Protein AF-A0A1F9R0I8-F1 (afdb_monomer)

Secondary structure (DSSP, 8-state):
-PPPSEEEEETT-SS---TTSHHHHSBTT--------------S---PPPBHHHHHHHHHHHHTTTTTHHHHHHHHHHHSS---GGGEEEEEEEE----SSEEEEEEEEEETTS-EEEEEEEEEEHHHHHHHHHHHHHHHHHHHHH-SS--S--EEEEEEEEETTEEEEEEEEE--TT-EEEEEEE-SSSEEEEEEPTTS-EEEEEGGGGHHHHHHHHHHHHHT--TTT--EE-S--GGGT-EEEEEETTEEEEEE---S-EE-SS---S-HHHHHHHHHHHHHHHHHHHHHHHTEEEGGGTSSEEE--HHHHHHHHHHHHHH-

pLDDT: mean 89.49, std 13.29, range [35.03, 98.62]

Nearest PDB structures (foldseek):
  7aaz-assembly1_A  TM=5.383E-01  e=1.568E-03  Homo sapiens
  5tf9-assembly2_B  TM=4.644E-01  e=1.847E-03  Homo sapiens
  3brb-assembly2_B  TM=4.916E-01  e=9.495E-03  Homo sapiens
  5o2c-assembly1_A  TM=4.322E-01  e=3.187E-03  Homo sapiens
  9d7q-assembly1_A  TM=4.703E-01  e=2.274E-02  Homo sapiens

Solvent-accessible surface area (backbone atoms only — not comparable to full-atom values): 18143 Å² total; per-residue (Å²): 130,86,76,77,49,69,45,38,32,47,61,82,52,93,58,72,58,46,91,86,36,76,70,20,69,34,40,61,83,72,54,75,82,78,88,77,74,97,68,92,72,86,92,66,84,75,74,49,74,54,20,39,40,57,51,52,54,47,49,51,57,60,53,54,38,81,82,26,43,50,54,36,52,41,48,23,66,73,69,73,43,92,60,60,73,86,41,57,58,35,38,38,40,26,45,64,52,88,51,99,43,34,40,39,22,47,33,40,38,35,34,74,83,78,48,73,48,63,29,29,38,41,30,16,59,57,67,76,16,49,73,38,50,65,58,34,54,50,48,43,54,48,49,60,70,76,38,94,73,75,50,58,49,56,73,51,45,69,53,75,43,84,51,103,55,47,60,41,27,40,34,38,28,54,44,69,81,80,46,26,44,50,29,44,33,91,42,96,94,47,62,22,32,35,36,47,45,86,82,73,49,67,50,76,41,56,46,78,80,46,33,67,52,47,12,47,50,30,19,54,53,40,58,58,41,36,79,88,73,50,25,27,70,39,74,80,48,49,38,75,49,34,46,31,41,28,78,54,97,93,41,75,46,70,35,38,75,69,48,80,31,73,44,48,94,66,93,72,73,91,48,72,76,54,44,66,71,37,41,64,60,51,50,50,53,52,50,50,53,50,49,56,49,74,30,40,38,16,36,72,35,72,50,62,79,45,75,58,62,72,65,50,46,56,26,25,50,51,15,37,62,77,41,110

Radius of gyration: 21.77 Å; Cα contacts (8 Å, |Δi|>4): 576; chains: 1; bounding box: 56×50×65 Å

Foldseek 3Di:
DDPPLEWEAAQLDPDTDDPPDPQLAAAPVNDDPPPDDPDDDDDDPPLPGQGNNNVSVVVCVVCPPPNSVLVQQVVCVVVVDGDDSQQFRHWYWYQYDDFPFWRKIWIWTQTPVRDIFIKIKTKGDDDPNVVQVVVFLVVLVVLPVVAPDAQEWHWSDKDWDDDPSGIMIITITHDPPQWFQWFWADDDVAIWIWTADSNRDTDIGGPVLCLLVLLQVLLVQLLQQDLQQLWTQDDDASLSSQKIWHADPSDIDIGGHTRSGTHQPDDDDPDPVRSVVCSVVSLVVVLVVSLQRSQWAAHVSPHDIGGHDPSSSVSSVNSNVVND

Sequence (324 aa):
MEKSRFHFYISGEEKEVLPGSPLWELPLSGKEPCRDHAVASGSARQDREITIGDYFSAVCRFLSRNEVSILISGLEAVFQNPVSYEHIHQISAFLEKHGAFYRPLKIRIDLTDTQTCFFVLNGAVGNPGLSLIEKEVSLLSKLNKSFPKQYLPLVFGWDILNTPKGRIGFFLGEWFQDYKEFHVTAGNHQWQIAIWESDGSCRYLPEKSFLPVYQEAAWILTHYYNIETFEQIYPWHHAAGDFIVRAADGQFQVRLITVRGYSPLTEFGADETEKKNQILPSLLVFFFNLSLRMRMDRLDGTGEAVMMGDEVITATVDGFLDAL

Structure (mmCIF, N/CA/C/O backbone):
data_AF-A0A1F9R0I8-F1
#
_entry.id   AF-A0A1F9R0I8-F1
#
loop_
_atom_site.group_PDB
_atom_site.id
_atom_site.type_symbol
_atom_site.label_atom_id
_atom_site.label_alt_id
_atom_site.label_comp_id
_atom_site.label_asym_id
_atom_site.label_entity_id
_atom_site.label_seq_id
_atom_site.pdbx_PDB_ins_code
_atom_site.Cartn_x
_atom_site.Cartn_y
_atom_site.Cartn_z
_atom_site.occupancy
_atom_site.B_iso_or_equiv
_atom_site.auth_seq_id
_atom_site.auth_comp_id
_atom_site.auth_asym_id
_atom_site.auth_atom_id
_atom_site.pdbx_PDB_model_num
ATOM 1 N N . MET A 1 1 ? 26.322 -9.413 -27.803 1.00 35.03 1 MET A N 1
ATOM 2 C CA . MET A 1 1 ? 25.245 -8.444 -27.522 1.00 35.03 1 MET A CA 1
ATOM 3 C C . MET A 1 1 ? 24.684 -8.826 -26.170 1.00 35.03 1 MET A C 1
ATOM 5 O O . MET A 1 1 ? 24.110 -9.903 -26.068 1.00 35.03 1 MET A O 1
ATOM 9 N N . GLU A 1 2 ? 24.965 -8.047 -25.130 1.00 44.12 2 GLU A N 1
ATOM 10 C CA . GLU A 1 2 ? 24.362 -8.272 -23.812 1.00 44.12 2 GLU A CA 1
ATOM 11 C C . GLU A 1 2 ? 22.842 -8.145 -23.970 1.00 44.12 2 GLU A C 1
ATOM 13 O O . GLU A 1 2 ? 22.361 -7.155 -24.527 1.00 44.12 2 GLU A O 1
ATOM 18 N N . LYS A 1 3 ? 22.083 -9.177 -23.588 1.00 59.66 3 LYS A N 1
ATOM 19 C CA . LYS A 1 3 ? 20.624 -9.054 -23.536 1.00 59.66 3 LYS A CA 1
ATOM 20 C C . LYS A 1 3 ? 20.285 -8.000 -22.480 1.00 59.66 3 LYS A C 1
ATOM 22 O O . LYS A 1 3 ? 20.903 -7.985 -21.417 1.00 59.66 3 LYS A O 1
ATOM 27 N N . SER A 1 4 ? 19.315 -7.134 -22.777 1.00 78.38 4 SER A N 1
ATOM 28 C CA . SER A 1 4 ? 18.728 -6.250 -21.763 1.00 78.38 4 SER A CA 1
ATOM 29 C C . SER A 1 4 ? 18.288 -7.100 -20.571 1.00 78.38 4 SER A C 1
ATOM 31 O O . SER A 1 4 ? 17.581 -8.082 -20.773 1.00 78.38 4 SER A O 1
ATOM 33 N N . ARG A 1 5 ? 18.707 -6.741 -19.350 1.00 89.50 5 ARG A N 1
ATOM 34 C CA . ARG A 1 5 ? 18.237 -7.400 -18.116 1.00 89.50 5 ARG A CA 1
ATOM 35 C C . ARG A 1 5 ? 16.825 -6.954 -17.717 1.00 89.50 5 ARG A C 1
ATOM 37 O O . ARG A 1 5 ? 16.239 -7.558 -16.826 1.00 89.50 5 ARG A O 1
ATOM 44 N N . PHE A 1 6 ? 16.302 -5.896 -18.343 1.00 94.94 6 PHE A N 1
ATOM 45 C CA . PHE A 1 6 ? 14.981 -5.334 -18.070 1.00 94.94 6 PHE A CA 1
ATOM 46 C C . PHE A 1 6 ? 13.939 -5.856 -19.052 1.00 94.94 6 PHE A C 1
ATOM 48 O O . PHE A 1 6 ? 14.144 -5.749 -20.263 1.00 94.94 6 PHE A O 1
ATOM 55 N N . HIS A 1 7 ? 12.822 -6.325 -18.497 1.00 96.69 7 HIS A N 1
ATOM 56 C CA . HIS A 1 7 ? 11.642 -6.795 -19.216 1.00 96.69 7 HIS A CA 1
ATOM 57 C C . HIS A 1 7 ? 10.383 -6.124 -18.666 1.00 96.69 7 HIS A C 1
ATOM 59 O O . HIS A 1 7 ? 10.263 -5.922 -17.453 1.00 96.69 7 HIS A O 1
ATOM 65 N N . PHE A 1 8 ? 9.436 -5.793 -19.541 1.00 97.25 8 PHE A N 1
ATOM 66 C CA . PHE A 1 8 ? 8.258 -5.003 -19.179 1.00 97.25 8 PHE A CA 1
ATOM 67 C C . PHE A 1 8 ? 6.960 -5.704 -19.547 1.00 97.25 8 PHE A C 1
ATOM 69 O O . PHE A 1 8 ? 6.825 -6.241 -20.641 1.00 97.25 8 PHE A O 1
ATOM 76 N N . TYR A 1 9 ? 5.987 -5.648 -18.648 1.00 95.50 9 TYR A N 1
ATOM 77 C CA . TYR A 1 9 ? 4.707 -6.327 -18.792 1.00 95.50 9 TYR A CA 1
ATOM 78 C C . TYR A 1 9 ? 3.580 -5.434 -18.274 1.00 95.50 9 TYR A C 1
ATOM 80 O O . TYR A 1 9 ? 3.789 -4.578 -17.409 1.00 95.50 9 TYR A O 1
ATOM 88 N N . ILE A 1 10 ? 2.373 -5.661 -18.774 1.00 91.62 10 ILE A N 1
ATOM 89 C CA . ILE A 1 10 ? 1.137 -5.201 -18.135 1.00 91.62 10 ILE A CA 1
ATOM 90 C C . ILE A 1 10 ? 0.574 -6.406 -17.380 1.00 91.62 10 ILE A C 1
ATOM 92 O O . ILE A 1 10 ? 0.619 -7.522 -17.893 1.00 91.62 10 ILE A O 1
ATOM 96 N N . SER A 1 11 ? 0.112 -6.211 -16.147 1.00 85.81 11 SER A N 1
ATOM 97 C CA . SER A 1 11 ? -0.433 -7.311 -15.347 1.00 85.81 11 SER A CA 1
ATOM 98 C C . SER A 1 11 ? -1.636 -7.943 -16.059 1.00 85.81 11 SER A C 1
ATOM 100 O O . SER A 1 11 ? -2.483 -7.234 -16.600 1.00 85.81 11 SER A O 1
ATOM 102 N N . GLY A 1 12 ? -1.667 -9.276 -16.124 1.00 80.75 12 GLY A N 1
ATOM 103 C CA . GLY A 1 12 ? -2.644 -10.046 -16.904 1.00 80.75 12 GLY A CA 1
ATOM 104 C C . GLY A 1 12 ? -2.282 -10.281 -18.379 1.00 80.75 12 GLY A C 1
ATOM 105 O O . GLY A 1 12 ? -2.864 -11.167 -19.000 1.00 80.75 12 GLY A O 1
ATOM 106 N N . GLU A 1 13 ? -1.299 -9.570 -18.941 1.00 84.31 13 GLU A N 1
ATOM 107 C CA . GLU A 1 13 ? -0.818 -9.815 -20.306 1.00 84.31 13 GLU A CA 1
ATOM 108 C C . GLU A 1 13 ? 0.310 -10.857 -20.320 1.00 84.31 13 GLU A C 1
ATOM 110 O O . GLU A 1 13 ? 1.299 -10.748 -19.594 1.00 84.31 13 GLU A O 1
ATOM 115 N N . GLU A 1 14 ? 0.210 -11.856 -21.202 1.00 82.62 14 GLU A N 1
ATOM 116 C CA . GLU A 1 14 ? 1.242 -12.900 -21.335 1.00 82.62 14 GLU A CA 1
ATOM 117 C C . GLU A 1 14 ? 2.508 -12.405 -22.052 1.00 82.62 14 GLU A C 1
ATOM 119 O O . GLU A 1 14 ? 3.582 -12.998 -21.927 1.00 82.62 14 GLU A O 1
ATOM 124 N N . LYS A 1 15 ? 2.386 -11.344 -22.859 1.00 91.62 15 LYS A N 1
ATOM 125 C CA . LYS A 1 15 ? 3.449 -10.882 -23.757 1.00 91.62 15 LYS A CA 1
ATOM 126 C C . LYS A 1 15 ? 4.193 -9.686 -23.185 1.00 91.62 15 LYS A C 1
ATOM 128 O O . LYS A 1 15 ? 3.599 -8.744 -22.671 1.00 91.62 15 LYS A O 1
ATOM 133 N N . GLU A 1 16 ? 5.509 -9.704 -23.373 1.00 94.94 16 GLU A N 1
ATOM 134 C CA . GLU A 1 16 ? 6.370 -8.568 -23.062 1.00 94.94 16 GLU A CA 1
ATOM 135 C C . GLU A 1 16 ? 6.002 -7.344 -23.921 1.00 94.94 16 GLU A C 1
ATOM 137 O O . GLU A 1 16 ? 5.791 -7.441 -25.135 1.00 94.94 16 GLU A O 1
ATOM 142 N N . VAL A 1 17 ? 5.961 -6.173 -23.288 1.00 95.25 17 VAL A N 1
ATOM 143 C CA . VAL A 1 17 ? 5.746 -4.881 -23.938 1.00 95.25 17 VAL A CA 1
ATOM 144 C C . VAL A 1 17 ? 7.084 -4.352 -24.445 1.00 95.25 17 VAL A C 1
ATOM 146 O O . VAL A 1 17 ? 7.898 -3.817 -23.694 1.00 95.25 17 VAL A O 1
ATOM 149 N N . LEU A 1 18 ? 7.304 -4.488 -25.751 1.00 94.69 18 LEU A N 1
ATOM 150 C CA . LEU A 1 18 ? 8.551 -4.084 -26.402 1.00 94.69 18 LEU A CA 1
ATOM 151 C C . LEU A 1 18 ? 8.495 -2.635 -26.919 1.00 94.69 18 LEU A C 1
ATOM 153 O O . LEU A 1 18 ? 7.419 -2.184 -27.336 1.00 94.69 18 LEU A O 1
ATOM 157 N N . PRO A 1 19 ? 9.639 -1.924 -26.982 1.00 93.25 19 PRO A N 1
ATOM 158 C CA . PRO A 1 19 ? 9.737 -0.627 -27.647 1.00 93.25 19 PRO A CA 1
ATOM 159 C C . PRO A 1 19 ? 9.161 -0.644 -29.067 1.00 93.25 19 PRO A C 1
ATOM 161 O O . PRO A 1 19 ? 9.515 -1.498 -29.879 1.00 93.25 19 PRO A O 1
ATOM 164 N N . GLY A 1 20 ? 8.268 0.305 -29.360 1.00 89.50 20 GLY A N 1
ATOM 165 C CA . GLY A 1 20 ? 7.587 0.430 -30.654 1.00 89.50 20 GLY A CA 1
ATOM 166 C C . GLY A 1 20 ? 6.379 -0.496 -30.854 1.00 89.50 20 GLY A C 1
ATOM 167 O O . GLY A 1 20 ? 5.760 -0.461 -31.917 1.00 89.50 20 GLY A O 1
ATOM 168 N N . SER A 1 21 ? 6.017 -1.318 -29.863 1.00 93.06 21 SER A N 1
ATOM 169 C CA . SER A 1 21 ? 4.748 -2.058 -29.886 1.00 93.06 21 SER A CA 1
ATOM 170 C C . SER A 1 21 ? 3.54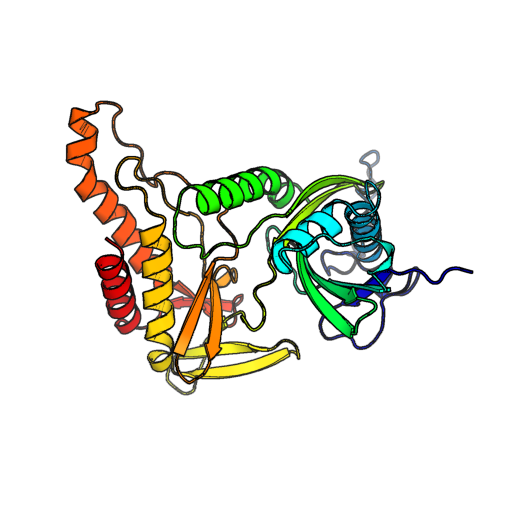3 -1.117 -29.706 1.00 93.06 21 SER A C 1
ATOM 172 O O . SER A 1 21 ? 3.695 -0.036 -29.137 1.00 93.06 21 SER A O 1
ATOM 174 N N . PRO A 1 22 ? 2.322 -1.511 -30.122 1.00 91.56 22 PRO A N 1
ATOM 175 C CA . PRO A 1 22 ? 1.131 -0.689 -29.902 1.00 91.56 22 PRO A CA 1
ATOM 176 C C . PRO A 1 22 ? 0.927 -0.304 -28.432 1.00 91.56 22 PRO A C 1
ATOM 178 O O . PRO A 1 22 ? 0.674 0.859 -28.145 1.00 91.56 22 PRO A O 1
ATOM 181 N N . LEU A 1 23 ? 1.119 -1.254 -27.505 1.00 91.56 23 LEU A N 1
ATOM 182 C CA . LEU A 1 23 ? 1.010 -1.017 -26.061 1.00 91.56 23 LEU A CA 1
ATOM 183 C C . LEU A 1 23 ? 2.051 -0.014 -25.550 1.00 91.56 23 LEU A C 1
ATOM 185 O O . LEU A 1 23 ? 1.750 0.774 -24.662 1.00 91.56 23 LEU A O 1
ATOM 189 N N . TRP A 1 24 ? 3.257 -0.002 -26.120 1.00 94.31 24 TRP A N 1
ATOM 190 C CA . TRP A 1 24 ? 4.312 0.940 -25.739 1.00 94.31 24 TRP A CA 1
ATOM 191 C C . TRP A 1 24 ? 3.922 2.397 -26.016 1.00 94.31 24 TRP A C 1
ATOM 193 O O . TRP A 1 24 ? 4.230 3.281 -25.220 1.00 94.31 24 TRP A O 1
ATOM 203 N N . GLU A 1 25 ? 3.212 2.644 -27.116 1.00 92.50 25 GLU A N 1
ATOM 204 C CA . GLU A 1 25 ? 2.796 3.986 -27.541 1.00 92.50 25 GLU A CA 1
ATOM 205 C C . GLU A 1 25 ? 1.475 4.448 -26.905 1.00 92.50 25 GLU A C 1
ATOM 207 O O . GLU A 1 25 ? 1.086 5.609 -27.064 1.00 92.50 25 GLU A O 1
ATOM 212 N N . LEU A 1 26 ? 0.772 3.570 -26.179 1.00 91.56 26 LEU A N 1
ATOM 213 C CA . LEU A 1 26 ? -0.482 3.940 -25.529 1.00 91.56 26 LEU A CA 1
ATOM 214 C C . LEU A 1 26 ? -0.251 4.978 -24.424 1.00 91.56 26 LEU A C 1
ATOM 216 O O . LEU A 1 26 ? 0.711 4.868 -23.653 1.00 91.56 26 LEU A O 1
ATOM 220 N N . PRO A 1 27 ? -1.155 5.961 -24.284 1.00 91.94 27 PRO A N 1
ATOM 221 C CA . PRO A 1 27 ? -1.183 6.840 -23.127 1.00 91.94 27 PRO A CA 1
ATOM 222 C C . PRO A 1 27 ? -1.220 6.068 -21.807 1.00 91.94 27 PRO A C 1
ATOM 224 O O . PRO A 1 27 ? -2.055 5.187 -21.614 1.00 91.94 27 PRO A O 1
ATOM 227 N N . LEU A 1 28 ? -0.379 6.454 -20.843 1.00 90.81 28 LEU A N 1
ATOM 228 C CA . LEU A 1 28 ? -0.380 5.864 -19.496 1.00 90.81 28 LEU A CA 1
ATOM 229 C C . LEU A 1 28 ? -1.698 6.132 -18.745 1.00 90.81 28 LEU A C 1
ATOM 231 O O . LEU A 1 28 ? -2.003 5.492 -17.739 1.00 90.81 28 LEU A O 1
ATOM 235 N N . SER A 1 29 ? -2.481 7.114 -19.192 1.00 84.81 29 SER A N 1
ATOM 236 C CA . SER A 1 29 ? -3.820 7.372 -18.666 1.00 84.81 29 SER A CA 1
ATOM 237 C C . SER A 1 29 ? -4.840 6.302 -19.070 1.00 84.81 29 SER A C 1
ATOM 239 O O . SER A 1 29 ? -5.913 6.268 -18.472 1.00 84.81 29 SER A O 1
ATOM 241 N N . GLY A 1 30 ? -4.527 5.475 -20.076 1.00 77.19 30 GLY A N 1
ATOM 242 C CA . GLY A 1 30 ? -5.461 4.542 -20.705 1.00 77.19 30 GLY A CA 1
ATOM 243 C C . GLY A 1 30 ? -6.530 5.224 -21.563 1.00 77.19 30 GLY A C 1
ATOM 244 O O . GLY A 1 30 ? -7.399 4.547 -22.104 1.00 77.19 30 GLY A O 1
ATOM 245 N N . LYS A 1 31 ? -6.500 6.557 -21.697 1.00 69.69 31 LYS A N 1
ATOM 246 C CA . LYS A 1 31 ? -7.431 7.282 -22.562 1.00 69.69 31 LYS A CA 1
ATOM 247 C C . LYS A 1 31 ? -6.961 7.152 -24.000 1.00 69.69 31 LYS A C 1
ATOM 249 O O . LYS A 1 31 ? -5.798 7.414 -24.296 1.00 69.69 31 LYS A O 1
ATOM 254 N N . GLU A 1 32 ? -7.868 6.798 -24.904 1.00 56.59 32 GLU A N 1
ATOM 255 C CA . GLU A 1 32 ? -7.591 6.994 -26.321 1.00 56.59 32 GLU A CA 1
ATOM 256 C C . GLU A 1 32 ? -7.347 8.490 -26.566 1.00 56.59 32 GLU A C 1
ATOM 258 O O . GLU A 1 32 ? -8.052 9.326 -25.984 1.00 56.59 32 GLU A O 1
ATOM 263 N N . PRO A 1 33 ? -6.355 8.864 -27.392 1.00 51.59 33 PRO A N 1
ATOM 264 C CA . PRO A 1 33 ? -6.159 10.257 -27.749 1.00 51.59 33 PRO A CA 1
ATOM 265 C C . PRO A 1 33 ? -7.442 10.753 -28.414 1.00 51.59 33 PRO A C 1
ATOM 267 O O . PRO A 1 33 ? -7.777 10.340 -29.525 1.00 51.59 33 PRO A O 1
ATOM 270 N N . CYS A 1 34 ? -8.174 11.611 -27.702 1.00 40.72 34 CYS A N 1
ATOM 271 C CA . CYS A 1 34 ? -9.424 12.184 -28.175 1.00 40.72 34 CYS A CA 1
ATOM 272 C C . CYS A 1 34 ? -9.151 12.846 -29.533 1.00 40.72 34 CYS A C 1
ATOM 274 O O . CYS A 1 34 ? -8.389 13.809 -29.617 1.00 40.72 34 CYS A O 1
ATOM 276 N N . ARG A 1 35 ? -9.724 12.301 -30.611 1.00 41.41 35 ARG A N 1
ATOM 277 C CA . ARG A 1 35 ? -9.562 12.824 -31.977 1.00 41.41 35 ARG A CA 1
ATOM 278 C C . ARG A 1 35 ? -10.462 14.026 -32.272 1.00 41.41 35 ARG A C 1
ATOM 280 O O . ARG A 1 35 ? -10.583 14.406 -33.433 1.00 41.41 35 ARG A O 1
ATOM 287 N N . ASP A 1 36 ? -11.038 14.655 -31.251 1.00 38.59 36 ASP A N 1
ATOM 288 C CA . ASP A 1 36 ? -11.978 15.752 -31.437 1.00 38.59 36 ASP A CA 1
ATOM 289 C C . ASP A 1 36 ? -11.381 17.121 -31.085 1.00 38.59 36 ASP A C 1
ATOM 291 O O . ASP A 1 36 ? -10.882 17.370 -29.989 1.00 38.59 36 ASP A O 1
ATOM 295 N N . HIS A 1 37 ? -11.511 18.011 -32.075 1.00 36.69 37 HIS A N 1
ATOM 296 C CA . HIS A 1 37 ? -11.185 19.439 -32.123 1.00 36.69 37 HIS A CA 1
ATOM 297 C C . HIS A 1 37 ? -9.725 19.825 -32.385 1.00 36.69 37 HIS A C 1
ATOM 299 O O . HIS A 1 37 ? -9.060 20.511 -31.610 1.00 36.69 37 HIS A O 1
ATOM 305 N N . ALA A 1 38 ? -9.304 19.559 -33.624 1.00 39.34 38 ALA A N 1
ATOM 306 C CA . ALA A 1 38 ? -8.465 20.498 -34.361 1.00 39.34 38 ALA A CA 1
ATOM 307 C C . ALA A 1 38 ? -9.205 21.845 -34.527 1.00 39.34 38 ALA A C 1
ATOM 309 O O . ALA A 1 38 ? -9.815 22.117 -35.558 1.00 39.34 38 ALA A O 1
ATOM 310 N N . VAL A 1 39 ? -9.157 22.699 -33.506 1.00 37.19 39 VAL A N 1
ATOM 311 C CA . VAL A 1 39 ? -9.303 24.145 -33.689 1.00 37.19 39 VAL A CA 1
ATOM 312 C C . VAL A 1 39 ? -8.010 24.773 -33.206 1.00 37.19 39 VAL A C 1
ATOM 314 O O . VAL A 1 39 ? -7.657 24.730 -32.031 1.00 37.19 39 VAL A O 1
ATOM 317 N N . ALA A 1 40 ? -7.264 25.285 -34.176 1.00 46.50 40 ALA A N 1
ATOM 318 C CA . ALA A 1 40 ? -5.997 25.946 -33.975 1.00 46.50 40 ALA A CA 1
ATOM 319 C C . ALA A 1 40 ? -6.153 27.177 -33.071 1.00 46.50 40 ALA A C 1
ATOM 321 O O . ALA A 1 40 ? -6.862 28.122 -33.407 1.00 46.50 40 ALA A O 1
ATOM 322 N N . SER A 1 41 ? -5.388 27.208 -31.984 1.00 36.78 41 SER A N 1
ATOM 323 C CA . SER A 1 41 ? -4.905 28.449 -31.383 1.00 36.78 41 SER A CA 1
ATOM 324 C C . SER A 1 41 ? -3.498 28.207 -30.847 1.00 36.78 41 SER A C 1
ATOM 326 O O . SER A 1 41 ? -3.257 27.248 -30.115 1.00 36.78 41 S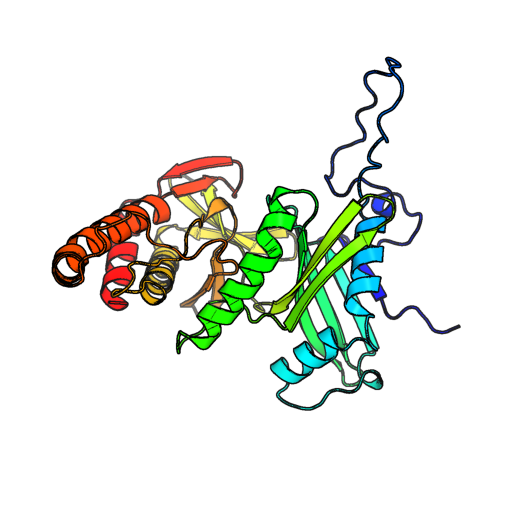ER A O 1
ATOM 328 N N . GLY A 1 42 ? -2.558 29.031 -31.303 1.00 38.44 42 GLY A N 1
ATOM 329 C CA . GLY A 1 42 ? -1.127 28.856 -31.098 1.00 38.44 42 GLY A CA 1
ATOM 330 C C . GLY A 1 42 ? -0.645 28.992 -29.649 1.00 38.44 42 GLY A C 1
ATOM 331 O O . GLY A 1 42 ? -1.301 29.569 -28.790 1.00 38.44 42 GLY A O 1
ATOM 332 N N . SER A 1 43 ? 0.567 28.466 -29.453 1.00 42.03 43 SER A N 1
ATOM 333 C CA . SER A 1 43 ? 1.490 28.673 -28.327 1.00 42.03 43 SER A CA 1
ATOM 334 C C . SER A 1 43 ? 1.073 28.219 -26.922 1.00 42.03 43 SER A C 1
ATOM 336 O O . SER A 1 43 ? 1.262 28.948 -25.951 1.00 42.03 43 SER A O 1
ATOM 338 N N . ALA A 1 44 ? 0.689 26.955 -26.775 1.00 37.44 44 ALA A N 1
ATOM 339 C CA . ALA A 1 44 ? 1.026 26.198 -25.571 1.00 37.44 44 ALA A CA 1
ATOM 340 C C . ALA A 1 44 ? 1.766 24.936 -26.020 1.00 37.44 44 ALA A C 1
ATOM 342 O O . ALA A 1 44 ? 1.360 24.309 -26.999 1.00 37.44 44 ALA A O 1
ATOM 343 N N . ARG A 1 45 ? 2.881 24.583 -25.364 1.00 40.50 45 ARG A N 1
ATOM 344 C CA . ARG A 1 45 ? 3.484 23.253 -25.522 1.00 40.50 45 ARG A CA 1
ATOM 345 C C . ARG A 1 45 ? 2.339 22.253 -25.362 1.00 40.50 45 ARG A C 1
ATOM 347 O O . ARG A 1 45 ? 1.737 22.213 -24.298 1.00 40.50 45 ARG A O 1
ATOM 354 N N . GLN A 1 46 ? 1.998 21.510 -26.415 1.00 42.56 46 GLN A N 1
ATOM 355 C CA . GLN A 1 46 ? 1.236 20.281 -26.235 1.00 42.56 46 GLN A CA 1
ATOM 356 C C . GLN A 1 46 ? 2.088 19.447 -25.286 1.00 42.56 46 GLN A C 1
ATOM 358 O O . GLN A 1 46 ? 3.133 18.940 -25.701 1.00 42.56 46 GLN A O 1
ATOM 363 N N . ASP A 1 47 ? 1.711 19.405 -24.010 1.00 54.41 47 ASP A N 1
ATOM 364 C CA . ASP A 1 47 ? 2.266 18.463 -23.053 1.00 54.41 47 ASP A CA 1
ATOM 365 C C . ASP A 1 47 ? 1.991 17.091 -23.653 1.00 54.41 47 ASP A C 1
ATOM 367 O O . ASP A 1 47 ? 0.864 16.596 -23.640 1.00 54.41 47 ASP A O 1
ATOM 371 N N . ARG A 1 48 ? 3.001 16.537 -24.332 1.00 72.69 48 ARG A N 1
ATOM 372 C CA . ARG A 1 48 ? 2.895 15.217 -24.937 1.00 72.69 48 ARG A CA 1
ATOM 373 C C . ARG A 1 48 ? 2.605 14.278 -23.784 1.00 72.69 48 ARG A C 1
ATOM 375 O O . ARG A 1 48 ? 3.419 14.166 -22.874 1.00 72.69 48 ARG A O 1
ATOM 382 N N . GLU A 1 49 ? 1.441 13.651 -23.820 1.00 88.00 49 GLU A N 1
ATOM 383 C CA . GLU A 1 49 ? 1.013 12.729 -22.784 1.00 88.00 49 GLU A CA 1
ATOM 384 C C . GLU A 1 49 ? 2.072 11.635 -22.578 1.00 88.00 49 GLU A C 1
ATOM 386 O O . GLU A 1 49 ? 2.668 11.126 -23.539 1.00 88.00 49 GLU A O 1
ATOM 391 N N . ILE A 1 50 ? 2.353 11.323 -21.311 1.00 92.62 50 ILE A N 1
ATOM 392 C CA . ILE A 1 50 ? 3.277 10.251 -20.936 1.00 92.62 50 ILE A CA 1
ATOM 393 C C . ILE A 1 50 ? 2.661 8.929 -21.396 1.00 92.62 50 ILE A C 1
ATOM 395 O O . ILE A 1 50 ? 1.536 8.603 -21.017 1.00 92.62 50 ILE A O 1
ATOM 399 N N . THR A 1 51 ? 3.398 8.174 -22.204 1.00 94.25 51 THR A N 1
ATOM 400 C CA . THR A 1 51 ? 2.997 6.835 -22.660 1.00 94.25 51 THR A CA 1
ATOM 401 C C . THR A 1 51 ? 3.466 5.756 -21.688 1.00 94.25 51 THR A C 1
ATOM 403 O O . THR A 1 51 ? 4.308 6.005 -20.818 1.00 94.25 51 THR A O 1
ATOM 406 N N . ILE A 1 52 ? 2.959 4.536 -21.858 1.00 94.94 52 ILE A N 1
ATOM 407 C CA . ILE A 1 52 ? 3.462 3.347 -21.158 1.00 94.94 52 ILE A CA 1
ATOM 408 C C . ILE A 1 52 ? 4.968 3.171 -21.411 1.00 94.94 52 ILE A C 1
ATOM 410 O O . ILE A 1 52 ? 5.731 2.926 -20.477 1.00 94.94 52 ILE A O 1
ATOM 414 N N . GLY A 1 53 ? 5.423 3.387 -22.644 1.00 95.44 53 GLY A N 1
ATOM 415 C CA . GLY A 1 53 ? 6.830 3.302 -23.017 1.00 95.44 53 GLY A CA 1
ATOM 416 C C . GLY A 1 53 ? 7.719 4.359 -22.365 1.00 95.44 53 GLY A C 1
ATOM 417 O O . GLY A 1 53 ? 8.816 4.047 -21.891 1.00 95.44 53 GLY A O 1
ATOM 418 N N . ASP A 1 54 ? 7.248 5.607 -22.276 1.00 95.50 54 ASP A N 1
ATOM 419 C CA . ASP A 1 54 ? 7.956 6.666 -21.540 1.00 95.50 54 ASP A CA 1
ATOM 420 C C . ASP A 1 54 ? 8.094 6.302 -20.057 1.00 95.50 54 ASP A C 1
ATOM 422 O O . ASP A 1 54 ? 9.142 6.523 -19.444 1.00 95.50 54 ASP A O 1
ATOM 426 N N . TYR A 1 55 ? 7.037 5.721 -19.490 1.00 96.69 55 TYR A N 1
ATOM 427 C CA . TYR A 1 55 ? 6.987 5.300 -18.101 1.00 96.69 55 TYR A CA 1
ATOM 428 C C . TYR A 1 55 ? 7.945 4.132 -17.822 1.00 96.69 55 TYR A C 1
ATOM 430 O O . TYR A 1 55 ? 8.777 4.242 -16.923 1.00 96.69 55 TYR A O 1
ATOM 438 N N . PHE A 1 56 ? 7.938 3.071 -18.636 1.00 97.00 56 PHE A N 1
ATOM 439 C CA . PHE A 1 56 ? 8.895 1.961 -18.527 1.00 97.00 56 PHE A CA 1
ATOM 440 C C . PHE A 1 56 ? 10.344 2.389 -18.773 1.00 97.00 56 PHE A C 1
ATOM 442 O O . PHE A 1 56 ? 11.253 1.971 -18.051 1.00 97.00 56 PHE A O 1
ATOM 449 N N . SER A 1 57 ? 10.573 3.301 -19.717 1.00 96.12 57 SER A N 1
ATOM 450 C CA . SER A 1 57 ? 11.895 3.903 -19.919 1.00 96.12 57 SER A CA 1
ATOM 451 C C . SER A 1 57 ? 12.364 4.656 -18.670 1.00 96.12 57 SER A C 1
ATOM 453 O O . SER A 1 57 ? 13.537 4.589 -18.296 1.00 96.12 57 SER A O 1
ATOM 455 N N . ALA A 1 58 ? 11.455 5.362 -17.992 1.00 96.88 58 ALA A N 1
ATOM 456 C CA . ALA A 1 58 ? 11.750 6.041 -16.738 1.00 96.88 58 ALA A CA 1
ATOM 457 C C . ALA A 1 58 ? 11.993 5.051 -15.583 1.00 96.88 58 ALA A C 1
ATOM 459 O O . ALA A 1 58 ? 12.925 5.272 -14.814 1.00 96.88 58 ALA A O 1
ATOM 460 N N . VAL A 1 59 ? 11.251 3.940 -15.512 1.00 97.25 59 VAL A N 1
ATOM 461 C CA . VAL A 1 59 ? 11.494 2.836 -14.563 1.00 97.25 59 VAL A CA 1
ATOM 462 C C . VAL A 1 59 ? 12.901 2.267 -14.736 1.00 97.25 59 VAL A C 1
ATOM 464 O O . VAL A 1 59 ? 13.645 2.192 -13.760 1.00 97.25 59 VAL A O 1
ATOM 467 N N . CYS A 1 60 ? 13.311 1.944 -15.968 1.00 96.06 60 CYS A N 1
ATOM 468 C CA . CYS A 1 60 ? 14.672 1.477 -16.245 1.00 96.06 60 CYS A CA 1
ATOM 469 C C . CYS A 1 60 ? 15.711 2.494 -15.763 1.00 96.06 60 CYS A C 1
ATOM 471 O O . CYS A 1 60 ? 16.628 2.154 -15.023 1.00 96.06 60 CYS A O 1
ATOM 473 N N . ARG A 1 61 ? 15.542 3.773 -16.126 1.00 95.81 61 ARG A N 1
ATOM 474 C CA . ARG A 1 61 ? 16.467 4.838 -15.713 1.00 95.81 61 ARG A CA 1
ATOM 475 C C . ARG A 1 61 ? 16.516 5.020 -14.201 1.00 95.81 61 ARG A C 1
ATOM 477 O O . ARG A 1 61 ? 17.573 5.373 -13.697 1.00 95.81 61 ARG A O 1
ATOM 484 N N . PHE A 1 62 ? 15.400 4.850 -13.498 1.00 96.94 62 PHE A N 1
ATOM 485 C CA . PHE A 1 62 ? 15.339 4.953 -12.044 1.00 96.94 62 PHE A CA 1
ATOM 486 C C . PHE A 1 62 ? 16.087 3.791 -11.385 1.00 96.94 62 PHE A C 1
ATOM 488 O O . PHE A 1 62 ? 16.988 4.021 -10.584 1.00 96.94 62 PHE A O 1
ATOM 495 N N . LEU A 1 63 ? 15.765 2.556 -11.777 1.00 96.56 63 LEU A N 1
ATOM 496 C CA . LEU A 1 63 ? 16.321 1.347 -11.172 1.00 96.56 63 LEU A CA 1
ATOM 497 C C . LEU A 1 63 ? 17.793 1.109 -11.536 1.00 96.56 63 LEU A C 1
ATOM 499 O O . LEU A 1 63 ? 18.508 0.514 -10.741 1.00 96.56 63 LEU A O 1
ATOM 503 N N . SER A 1 64 ? 18.265 1.581 -12.695 1.00 94.44 64 SER A N 1
ATOM 504 C CA . SER A 1 64 ? 19.667 1.444 -13.133 1.00 94.44 64 SER A CA 1
ATOM 505 C C . SER A 1 64 ? 20.617 2.531 -12.618 1.00 94.44 64 SER A C 1
ATOM 507 O O . SER A 1 64 ? 21.810 2.482 -12.918 1.00 94.44 64 SER A O 1
ATOM 509 N N . ARG A 1 65 ? 20.131 3.538 -11.880 1.00 90.19 65 ARG A N 1
ATOM 510 C CA . ARG A 1 65 ? 20.985 4.616 -11.346 1.00 90.19 65 ARG A CA 1
ATOM 511 C C . ARG A 1 65 ? 22.029 4.079 -10.374 1.00 90.19 65 ARG A C 1
ATOM 513 O O . ARG A 1 65 ? 21.742 3.160 -9.618 1.00 90.19 65 ARG A O 1
ATOM 520 N N . ASN A 1 66 ? 23.205 4.715 -10.382 1.00 87.75 66 ASN A N 1
ATOM 521 C CA . ASN A 1 66 ? 24.307 4.444 -9.454 1.00 87.75 66 ASN A CA 1
ATOM 522 C C . ASN A 1 66 ? 24.583 2.941 -9.295 1.00 87.75 66 ASN A C 1
ATOM 524 O O . ASN A 1 66 ? 24.581 2.435 -8.180 1.00 87.75 66 ASN A O 1
ATOM 528 N N . GLU A 1 67 ? 24.740 2.234 -10.419 1.00 84.88 67 GLU A N 1
ATOM 529 C CA . GLU A 1 67 ? 24.991 0.783 -10.433 1.00 84.88 67 GLU A CA 1
ATOM 530 C C . GLU A 1 67 ? 23.907 -0.013 -9.687 1.00 84.88 67 GLU A C 1
ATOM 532 O O . GLU A 1 67 ? 24.203 -0.876 -8.871 1.00 84.88 67 GLU A O 1
ATOM 537 N N . VAL A 1 68 ? 22.635 0.309 -9.959 1.00 89.81 68 VAL A N 1
ATOM 538 C CA . VAL A 1 68 ? 21.435 -0.294 -9.346 1.00 89.81 68 VAL A CA 1
ATOM 539 C C . VAL A 1 68 ? 21.393 -0.235 -7.812 1.00 89.81 68 VAL A C 1
ATOM 541 O O . VAL A 1 68 ? 20.754 -1.076 -7.174 1.00 89.81 68 VAL A O 1
ATOM 544 N N . SER A 1 69 ? 22.021 0.773 -7.200 1.00 92.81 69 SER A N 1
ATOM 545 C CA . SER A 1 69 ? 22.177 0.847 -5.740 1.00 92.81 69 SER A CA 1
ATOM 546 C C . SER A 1 69 ? 20.863 0.721 -4.964 1.00 92.81 69 SER A C 1
ATOM 548 O O . SER A 1 69 ? 20.832 0.061 -3.933 1.00 92.81 69 SER A O 1
ATOM 550 N N . ILE A 1 70 ? 19.761 1.289 -5.469 1.00 94.88 70 ILE A N 1
ATOM 551 C CA . ILE A 1 70 ? 18.449 1.203 -4.809 1.00 94.88 70 ILE A CA 1
ATOM 552 C C . ILE A 1 70 ? 17.908 -0.233 -4.753 1.00 94.88 70 ILE A C 1
ATOM 554 O O . ILE A 1 70 ? 17.311 -0.628 -3.753 1.00 94.88 70 ILE A O 1
ATOM 558 N N . LEU A 1 71 ? 18.136 -1.022 -5.809 1.00 94.94 71 LEU A N 1
ATOM 559 C CA . LEU A 1 71 ? 17.761 -2.434 -5.835 1.00 94.94 71 LEU A CA 1
ATOM 560 C C . LEU A 1 71 ? 18.662 -3.233 -4.901 1.00 94.94 71 LEU A C 1
ATOM 562 O O . LEU A 1 71 ? 18.151 -4.054 -4.151 1.00 94.94 71 LEU A O 1
ATOM 566 N N . ILE A 1 72 ? 19.972 -2.963 -4.906 1.00 94.56 72 ILE A N 1
ATOM 567 C CA . ILE A 1 72 ? 20.918 -3.612 -3.989 1.00 94.56 72 ILE A CA 1
ATOM 568 C C . ILE A 1 72 ? 20.506 -3.350 -2.540 1.00 94.56 72 ILE A C 1
ATOM 570 O O . ILE A 1 72 ? 20.309 -4.304 -1.800 1.00 94.56 72 ILE A O 1
ATOM 574 N N . SER A 1 73 ? 20.252 -2.097 -2.152 1.00 93.12 73 SER A N 1
ATOM 575 C CA . SER A 1 73 ? 19.804 -1.768 -0.792 1.00 93.12 73 SER A CA 1
ATOM 576 C C . SER A 1 73 ? 18.501 -2.476 -0.405 1.00 93.12 73 SER A C 1
ATOM 578 O O . SER A 1 73 ? 18.367 -2.930 0.730 1.00 93.12 73 SER A O 1
ATOM 580 N N . GLY A 1 74 ? 17.547 -2.604 -1.334 1.00 94.88 74 GLY A N 1
ATOM 581 C CA . GLY A 1 74 ? 16.322 -3.373 -1.103 1.00 94.88 74 GLY A CA 1
ATOM 582 C C . GLY A 1 74 ? 16.586 -4.870 -0.922 1.00 94.88 74 GLY A C 1
ATOM 583 O O . GLY A 1 74 ? 16.065 -5.480 0.008 1.00 94.88 74 GLY A O 1
ATOM 584 N N . LEU A 1 75 ? 17.421 -5.464 -1.778 1.00 95.19 75 LEU A N 1
ATOM 585 C CA . LEU A 1 75 ? 17.782 -6.882 -1.709 1.00 95.19 75 LEU A CA 1
ATOM 586 C C . LEU A 1 75 ? 18.539 -7.194 -0.413 1.00 95.19 75 LEU A C 1
ATOM 588 O O . LEU A 1 75 ? 18.213 -8.163 0.263 1.00 95.19 75 LEU A O 1
ATOM 592 N N . GLU A 1 76 ? 19.493 -6.351 -0.024 1.00 94.44 76 GLU A N 1
ATOM 593 C CA . GLU A 1 76 ? 20.247 -6.502 1.223 1.00 94.44 76 GLU A CA 1
ATOM 594 C C . GLU A 1 76 ? 19.347 -6.398 2.456 1.00 94.44 76 GLU A C 1
ATOM 596 O O . GLU A 1 76 ? 19.526 -7.153 3.412 1.00 94.44 76 GLU A O 1
ATOM 601 N N . ALA A 1 77 ? 18.341 -5.517 2.426 1.00 92.38 77 ALA A N 1
ATOM 602 C CA . ALA A 1 77 ? 17.353 -5.416 3.494 1.00 92.38 77 ALA A CA 1
ATOM 603 C C . ALA A 1 77 ? 16.480 -6.680 3.605 1.00 92.38 77 ALA A C 1
ATOM 605 O O . ALA A 1 77 ? 16.203 -7.132 4.715 1.00 92.38 77 ALA A O 1
ATOM 606 N N . VAL A 1 78 ? 16.077 -7.270 2.474 1.00 91.50 78 VAL A N 1
ATOM 607 C CA . VAL A 1 78 ? 15.247 -8.488 2.443 1.00 91.50 78 VAL A CA 1
ATOM 608 C C . VAL A 1 78 ? 16.048 -9.728 2.846 1.00 91.50 78 VAL A C 1
ATOM 610 O O . VAL A 1 78 ? 15.598 -10.508 3.683 1.00 91.50 78 VAL A O 1
ATOM 613 N N . PHE A 1 79 ? 17.241 -9.913 2.279 1.00 90.62 79 PHE A N 1
ATOM 614 C CA . PHE A 1 79 ? 18.068 -11.098 2.518 1.00 90.62 79 PHE A CA 1
ATOM 615 C C . PHE A 1 79 ? 18.937 -11.004 3.771 1.00 90.62 79 PHE A C 1
ATOM 617 O O . PHE A 1 79 ? 19.539 -12.006 4.158 1.00 90.62 79 PHE A O 1
ATOM 624 N N . GLN A 1 80 ? 19.029 -9.821 4.386 1.00 90.75 80 GLN A N 1
ATOM 625 C CA . GLN A 1 80 ? 19.902 -9.532 5.529 1.00 90.75 80 GLN A CA 1
ATOM 626 C C . GLN A 1 80 ? 21.370 -9.905 5.263 1.00 90.75 80 GLN A C 1
ATOM 628 O O . GLN A 1 80 ? 22.104 -10.288 6.172 1.00 90.75 80 GLN A O 1
ATOM 633 N N . ASN A 1 81 ? 21.794 -9.819 4.001 1.00 88.75 81 ASN A N 1
ATOM 634 C CA . ASN A 1 81 ? 23.121 -10.191 3.525 1.00 88.75 81 ASN A CA 1
ATOM 635 C C . ASN A 1 81 ? 23.527 -9.291 2.348 1.00 88.75 81 ASN A C 1
ATOM 637 O O . ASN A 1 81 ? 22.642 -8.878 1.599 1.00 88.75 81 ASN A O 1
ATOM 641 N N . PRO A 1 82 ? 24.831 -9.025 2.140 1.00 90.75 82 PRO A N 1
ATOM 642 C CA . PRO A 1 82 ? 25.306 -8.253 0.993 1.00 90.75 82 PRO A CA 1
ATOM 643 C C . PRO A 1 82 ? 24.933 -8.895 -0.348 1.00 90.75 82 PRO A C 1
ATOM 645 O O . PRO A 1 82 ? 25.069 -10.110 -0.515 1.00 90.75 82 PRO A O 1
ATOM 648 N N . VAL A 1 83 ? 24.531 -8.081 -1.329 1.00 90.88 83 VAL A N 1
ATOM 649 C CA . VAL A 1 83 ? 24.159 -8.554 -2.673 1.00 90.88 83 VAL A CA 1
ATOM 650 C C . VAL A 1 83 ? 24.933 -7.789 -3.744 1.00 90.88 83 VAL A C 1
ATOM 652 O O . VAL A 1 83 ? 24.882 -6.568 -3.820 1.00 90.88 83 VAL A O 1
ATOM 655 N N . SER A 1 84 ? 25.638 -8.519 -4.611 1.00 89.94 84 SER A N 1
ATOM 656 C CA . SER A 1 84 ? 26.325 -7.946 -5.774 1.00 89.94 84 SER A CA 1
ATOM 657 C C . SER A 1 84 ? 25.386 -7.816 -6.975 1.00 89.94 84 SER A C 1
ATOM 659 O O . SER A 1 84 ? 24.530 -8.672 -7.202 1.00 89.94 84 SER A O 1
ATOM 661 N N . TYR A 1 85 ? 25.613 -6.799 -7.811 1.00 88.94 85 TYR A N 1
ATOM 662 C CA . TYR A 1 85 ? 24.938 -6.636 -9.104 1.00 88.94 85 TYR A CA 1
ATOM 663 C C . TYR A 1 85 ? 25.072 -7.867 -10.018 1.00 88.94 85 TYR A C 1
ATOM 665 O O . TYR A 1 85 ? 24.166 -8.184 -10.793 1.00 88.94 85 TYR A O 1
ATOM 673 N N . GLU A 1 86 ? 26.185 -8.596 -9.922 1.00 89.62 86 GLU A N 1
ATOM 674 C CA . GLU A 1 86 ? 26.421 -9.807 -10.715 1.00 89.62 86 GLU A CA 1
ATOM 675 C C . GLU A 1 86 ? 25.419 -10.928 -10.404 1.00 89.62 86 GLU A C 1
ATOM 677 O O . GLU A 1 86 ? 25.148 -11.758 -11.270 1.00 89.62 86 GLU A O 1
ATOM 682 N N . HIS A 1 87 ? 24.814 -10.920 -9.211 1.00 89.50 87 HIS A N 1
ATOM 683 C CA . HIS A 1 87 ? 23.787 -11.889 -8.828 1.00 89.50 87 HIS A CA 1
ATOM 684 C C . HIS A 1 87 ? 22.421 -11.601 -9.458 1.00 89.50 87 HIS A C 1
ATOM 686 O O . HIS A 1 87 ? 21.571 -12.486 -9.482 1.00 89.50 87 HIS A O 1
ATOM 692 N N . ILE A 1 88 ? 22.185 -10.393 -9.982 1.00 92.75 88 ILE A N 1
ATOM 693 C CA . ILE A 1 88 ? 20.899 -10.026 -10.584 1.00 92.75 88 ILE A CA 1
ATOM 694 C C . ILE A 1 88 ? 20.847 -10.548 -12.019 1.00 92.75 88 ILE A C 1
ATOM 696 O O . ILE A 1 88 ? 21.392 -9.932 -12.934 1.00 92.75 88 ILE A O 1
ATOM 700 N N . HIS A 1 89 ? 20.160 -11.665 -12.237 1.00 93.12 89 HIS A N 1
ATOM 701 C CA . HIS A 1 89 ? 20.007 -12.245 -13.567 1.00 93.12 89 HIS A CA 1
ATOM 702 C C . HIS A 1 89 ? 18.998 -11.454 -14.414 1.00 93.12 89 HIS A C 1
ATOM 704 O O . HIS A 1 89 ? 19.279 -11.127 -15.568 1.00 93.12 89 HIS A O 1
ATOM 710 N N . GLN A 1 90 ? 17.834 -11.121 -13.845 1.00 95.00 90 GLN A N 1
ATOM 711 C CA . GLN A 1 90 ? 16.740 -10.477 -14.576 1.00 95.00 90 GLN A CA 1
ATOM 712 C C . GLN A 1 90 ? 15.921 -9.539 -13.686 1.00 95.00 90 GLN A C 1
ATOM 714 O O . GLN A 1 90 ? 15.692 -9.816 -12.512 1.00 95.00 90 GLN A O 1
ATOM 719 N N . ILE A 1 91 ? 15.432 -8.451 -14.281 1.00 96.38 91 ILE A N 1
ATOM 720 C CA . ILE A 1 91 ? 14.520 -7.483 -13.674 1.00 96.38 91 ILE A CA 1
ATOM 721 C C . ILE A 1 91 ? 13.269 -7.415 -14.550 1.00 96.38 91 ILE A C 1
ATOM 723 O O . ILE A 1 91 ? 13.328 -6.989 -15.701 1.00 96.38 91 ILE A O 1
ATOM 727 N N . SER A 1 92 ? 12.125 -7.842 -14.022 1.00 96.75 92 SER A N 1
ATOM 728 C CA . SER A 1 92 ? 10.833 -7.753 -14.710 1.00 96.75 92 SER A CA 1
ATOM 729 C C . SER A 1 92 ? 9.926 -6.755 -13.997 1.00 96.75 92 SER A C 1
ATOM 731 O O . SER A 1 92 ? 9.718 -6.873 -12.792 1.00 96.75 92 SER A O 1
ATOM 733 N N . ALA A 1 93 ? 9.377 -5.788 -14.726 1.00 97.31 93 ALA A N 1
ATOM 734 C CA . ALA A 1 93 ? 8.450 -4.797 -14.190 1.00 97.31 93 ALA A CA 1
ATOM 735 C C . ALA A 1 93 ? 7.047 -5.012 -14.770 1.00 97.31 93 ALA A C 1
ATOM 737 O O . ALA A 1 93 ? 6.860 -4.955 -15.985 1.00 97.31 93 ALA A O 1
ATOM 738 N N . PHE A 1 94 ? 6.072 -5.240 -13.893 1.00 95.62 94 PHE A N 1
ATOM 739 C CA . PHE A 1 94 ? 4.674 -5.480 -14.239 1.00 95.62 94 PHE A CA 1
ATOM 740 C C . PHE A 1 94 ? 3.850 -4.268 -13.818 1.00 95.62 94 PHE A C 1
ATOM 742 O O . PHE A 1 94 ? 3.774 -3.962 -12.631 1.00 95.62 94 PHE A O 1
ATOM 749 N N . LEU A 1 95 ? 3.264 -3.547 -14.774 1.00 94.56 95 LEU A N 1
ATOM 750 C CA . LEU A 1 95 ? 2.341 -2.453 -14.480 1.00 94.56 95 LEU A CA 1
ATOM 751 C C . LEU A 1 95 ? 1.018 -3.043 -13.969 1.00 94.56 95 LEU A C 1
ATOM 753 O O . LEU A 1 95 ? 0.296 -3.663 -14.744 1.00 94.56 95 LEU A O 1
ATOM 757 N N . GLU A 1 96 ? 0.727 -2.871 -12.676 1.00 89.94 96 GLU A N 1
ATOM 758 C CA . GLU A 1 96 ? -0.396 -3.549 -12.006 1.00 89.94 96 GLU A CA 1
ATOM 759 C C . GLU A 1 96 ? -1.717 -2.796 -12.161 1.00 89.94 96 GLU A C 1
ATOM 761 O O . GLU A 1 96 ? -2.710 -3.353 -12.615 1.00 89.94 96 GLU A O 1
ATOM 766 N N . LYS A 1 97 ? -1.753 -1.518 -11.765 1.00 80.88 97 LYS A N 1
ATOM 767 C CA . LYS A 1 97 ? -3.005 -0.754 -11.727 1.00 80.88 97 LYS A CA 1
ATOM 768 C C . LYS A 1 97 ? -2.835 0.737 -11.963 1.00 80.88 97 LYS A C 1
ATOM 770 O O . LYS A 1 97 ? -1.746 1.312 -11.895 1.00 80.88 97 LYS A O 1
ATOM 775 N N . HIS A 1 98 ? -3.978 1.381 -12.168 1.00 80.06 98 HIS A N 1
ATOM 776 C CA . HIS A 1 98 ? -4.109 2.820 -12.307 1.00 80.06 98 HIS A CA 1
ATOM 777 C C . HIS A 1 98 ? -4.803 3.433 -11.081 1.00 80.06 98 HIS A C 1
ATOM 779 O O . HIS A 1 98 ? -6.020 3.561 -11.050 1.00 80.06 98 HIS A O 1
ATOM 785 N N . GLY A 1 99 ? -4.026 3.869 -10.081 1.00 82.50 99 GLY A N 1
ATOM 786 C CA . GLY A 1 99 ? -4.542 4.567 -8.893 1.00 82.50 99 GLY A CA 1
ATOM 787 C C . GLY A 1 99 ? -4.563 6.095 -9.036 1.00 82.50 99 GLY A C 1
ATOM 788 O O . GLY A 1 99 ? -3.860 6.656 -9.874 1.00 82.50 99 GLY A O 1
ATOM 789 N N . ALA A 1 100 ? -5.338 6.793 -8.201 1.00 82.88 100 ALA A N 1
ATOM 790 C CA . ALA A 1 100 ? -5.499 8.254 -8.281 1.00 82.88 100 ALA A CA 1
ATOM 791 C C . ALA A 1 100 ? -4.177 9.044 -8.161 1.00 82.88 100 ALA A C 1
ATOM 793 O O . ALA A 1 100 ? -4.019 10.081 -8.802 1.00 82.88 100 ALA A O 1
ATOM 794 N N . PHE A 1 101 ? -3.230 8.543 -7.361 1.00 88.56 101 PHE A N 1
ATOM 795 C CA . PHE A 1 101 ? -1.925 9.179 -7.131 1.00 88.56 101 PHE A CA 1
ATOM 796 C C . PHE A 1 101 ? -0.764 8.423 -7.776 1.00 88.56 101 PHE A C 1
ATOM 798 O O . PHE A 1 101 ? 0.178 9.045 -8.270 1.00 88.56 101 PHE A O 1
ATOM 805 N N . TYR A 1 102 ? -0.837 7.091 -7.772 1.00 93.19 102 TYR A N 1
ATOM 806 C CA . TYR A 1 102 ? 0.257 6.220 -8.181 1.00 93.19 102 TYR A CA 1
ATOM 807 C C . TYR A 1 102 ? -0.185 5.199 -9.222 1.00 93.19 102 TYR A C 1
ATOM 809 O O . TYR A 1 102 ? -1.328 4.739 -9.250 1.00 93.19 102 TYR A O 1
ATOM 817 N N . ARG A 1 103 ? 0.771 4.828 -10.066 1.00 94.00 103 ARG A N 1
ATOM 818 C CA . ARG A 1 103 ? 0.721 3.685 -10.970 1.00 94.00 103 ARG A CA 1
ATOM 819 C C . ARG A 1 103 ? 1.720 2.655 -10.424 1.00 94.00 103 ARG A C 1
ATOM 821 O O . ARG A 1 103 ? 2.904 2.790 -10.700 1.00 94.00 103 ARG A O 1
ATOM 828 N N . PRO A 1 104 ? 1.333 1.741 -9.525 1.00 94.38 104 PRO A N 1
ATOM 829 C CA . PRO A 1 104 ? 2.283 0.791 -8.957 1.00 94.38 104 PRO A CA 1
ATOM 830 C C . PRO A 1 104 ? 2.746 -0.217 -10.011 1.00 94.38 104 PRO A C 1
ATOM 832 O O . PRO A 1 104 ? 1.944 -0.706 -10.812 1.00 94.38 104 PRO A O 1
ATOM 835 N N . LEU A 1 105 ? 4.033 -0.556 -9.968 1.00 96.56 105 LEU A N 1
ATOM 836 C CA . LEU A 1 105 ? 4.565 -1.736 -10.629 1.00 96.56 105 LEU A CA 1
ATOM 837 C C . LEU A 1 105 ? 4.998 -2.770 -9.601 1.00 96.56 105 LEU A C 1
ATOM 839 O O . LEU A 1 105 ? 5.658 -2.430 -8.617 1.00 96.56 105 LEU A O 1
ATOM 843 N N . LYS A 1 106 ? 4.715 -4.038 -9.881 1.00 96.25 106 LYS A N 1
ATOM 844 C CA . LYS A 1 106 ? 5.408 -5.148 -9.239 1.00 96.25 106 LYS A CA 1
ATOM 845 C C . LYS A 1 106 ? 6.749 -5.339 -9.936 1.00 96.25 106 LYS A C 1
ATOM 847 O O . LYS A 1 106 ? 6.807 -5.529 -11.150 1.00 96.25 106 L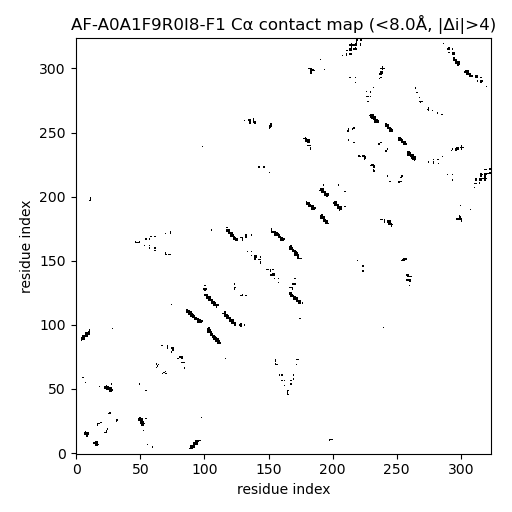YS A O 1
ATOM 852 N N . ILE A 1 107 ? 7.833 -5.280 -9.179 1.00 97.62 107 ILE A N 1
ATOM 853 C CA . ILE A 1 107 ? 9.184 -5.534 -9.674 1.00 97.62 107 ILE A CA 1
ATOM 854 C C . ILE A 1 107 ? 9.591 -6.925 -9.213 1.00 97.62 107 ILE A C 1
ATOM 856 O O . ILE A 1 107 ? 9.713 -7.162 -8.016 1.00 97.62 107 ILE A O 1
ATOM 860 N N . ARG A 1 108 ? 9.799 -7.840 -10.157 1.00 96.62 108 ARG A N 1
ATOM 861 C CA . ARG A 1 108 ? 10.378 -9.162 -9.910 1.00 96.62 108 ARG A CA 1
ATOM 862 C C . ARG A 1 108 ? 11.866 -9.124 -10.225 1.00 96.62 108 ARG A C 1
ATOM 864 O O . ARG A 1 108 ? 12.247 -8.762 -11.338 1.00 96.62 108 ARG A O 1
ATOM 871 N N . ILE A 1 109 ? 12.679 -9.533 -9.263 1.00 96.38 109 ILE A N 1
ATOM 872 C CA . ILE A 1 109 ? 14.119 -9.708 -9.416 1.00 96.38 109 ILE A CA 1
ATOM 873 C C . ILE A 1 109 ? 14.409 -11.201 -9.367 1.00 96.38 109 ILE A C 1
ATOM 875 O O . ILE A 1 109 ? 14.194 -11.829 -8.333 1.00 96.38 109 ILE A O 1
ATOM 879 N N . ASP A 1 110 ? 14.894 -11.752 -10.474 1.00 95.25 110 ASP A N 1
ATOM 880 C CA . ASP A 1 110 ? 15.360 -13.135 -10.532 1.00 95.25 110 ASP A CA 1
ATOM 881 C C . ASP A 1 110 ? 16.883 -13.134 -10.341 1.00 95.25 110 ASP A C 1
ATOM 883 O O . ASP A 1 110 ? 17.609 -12.438 -11.064 1.00 95.25 110 ASP A O 1
ATOM 887 N N . LEU A 1 111 ? 17.360 -13.879 -9.345 1.00 92.31 111 LEU A N 1
ATOM 888 C CA . LEU A 1 111 ? 18.774 -14.005 -8.999 1.00 92.31 111 LEU A CA 1
ATOM 889 C C . LEU A 1 111 ? 19.399 -15.254 -9.642 1.00 92.31 111 LEU A C 1
ATOM 891 O O . LEU A 1 111 ? 18.706 -16.183 -10.064 1.00 92.31 111 LEU A O 1
ATOM 895 N N . THR A 1 112 ? 20.729 -15.280 -9.744 1.00 86.06 112 THR A N 1
ATOM 896 C CA . THR A 1 112 ? 21.490 -16.375 -10.377 1.00 86.06 112 THR A CA 1
ATOM 897 C C . THR A 1 112 ? 21.343 -17.732 -9.681 1.00 86.06 112 THR A C 1
ATOM 899 O O . THR A 1 112 ? 21.600 -18.763 -10.298 1.00 86.06 112 THR A O 1
ATOM 902 N N . ASP A 1 113 ? 20.902 -17.757 -8.428 1.00 81.94 113 ASP A N 1
ATOM 903 C CA . ASP A 1 113 ? 20.732 -18.943 -7.587 1.00 81.94 113 ASP A CA 1
ATOM 904 C C . ASP A 1 113 ? 19.276 -19.434 -7.513 1.00 81.94 113 ASP A C 1
ATOM 906 O O . ASP A 1 113 ? 18.903 -20.143 -6.580 1.00 81.94 113 ASP A O 1
ATOM 910 N N . THR A 1 114 ? 18.448 -19.086 -8.505 1.00 77.56 114 THR A N 1
ATOM 911 C CA . THR A 1 114 ? 17.008 -19.4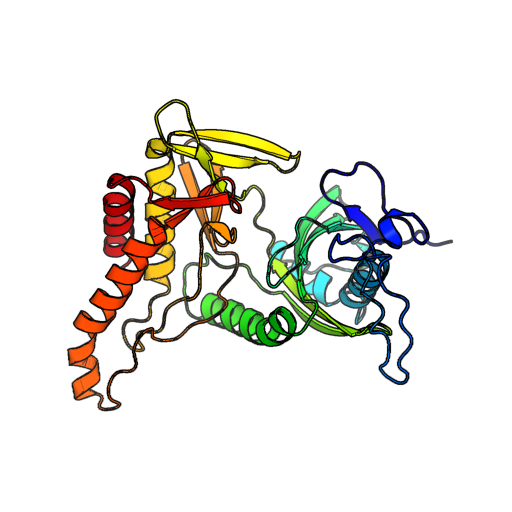13 -8.598 1.00 77.56 114 THR A CA 1
ATOM 912 C C . THR A 1 114 ? 16.121 -18.760 -7.536 1.00 77.56 114 THR A C 1
ATOM 914 O O . THR A 1 114 ? 14.921 -19.031 -7.500 1.00 77.56 114 THR A O 1
ATOM 917 N N . GLN A 1 115 ? 16.669 -17.867 -6.705 1.00 89.06 115 GLN A N 1
ATOM 918 C CA . GLN A 1 115 ? 15.860 -17.052 -5.808 1.00 89.06 115 GLN A CA 1
ATOM 919 C C . GLN A 1 115 ? 15.143 -15.943 -6.584 1.00 89.06 115 GLN A C 1
ATOM 921 O O . GLN A 1 115 ? 15.692 -15.338 -7.508 1.00 89.06 115 GLN A O 1
ATOM 926 N N . THR A 1 116 ? 13.917 -15.642 -6.162 1.00 93.62 116 THR A N 1
ATOM 927 C CA . THR A 1 116 ? 13.125 -14.535 -6.696 1.00 93.62 116 THR A CA 1
ATOM 928 C C . THR A 1 116 ? 12.723 -13.611 -5.557 1.00 93.62 116 THR A C 1
ATOM 930 O O . THR A 1 116 ? 12.205 -14.056 -4.534 1.00 93.62 116 THR A O 1
ATOM 933 N N . CYS A 1 117 ? 12.937 -12.313 -5.751 1.00 95.19 117 CYS A N 1
ATOM 934 C CA . CYS A 1 117 ? 12.530 -11.264 -4.825 1.00 95.19 117 CYS A CA 1
ATOM 935 C C . CYS A 1 117 ? 11.521 -10.327 -5.499 1.00 95.19 117 CYS A C 1
ATOM 937 O O . CYS A 1 117 ? 11.571 -10.121 -6.716 1.00 95.19 117 CYS A O 1
ATOM 939 N N . PHE A 1 118 ? 10.614 -9.749 -4.711 1.00 96.81 118 PHE A N 1
ATOM 940 C CA . PHE A 1 118 ? 9.601 -8.821 -5.197 1.00 96.81 118 PHE A CA 1
ATOM 941 C C . PHE A 1 118 ? 9.681 -7.478 -4.475 1.00 96.81 118 PHE A C 1
ATOM 943 O O . PHE A 1 118 ? 9.832 -7.421 -3.257 1.00 96.81 118 PHE A O 1
ATOM 950 N N . PHE A 1 119 ? 9.505 -6.402 -5.234 1.00 98.06 119 PHE A N 1
ATOM 951 C CA . PHE A 1 119 ? 9.360 -5.040 -4.725 1.00 98.06 119 PHE A CA 1
ATOM 952 C C . PHE A 1 119 ? 8.139 -4.372 -5.348 1.00 98.06 119 PHE A C 1
ATOM 954 O O . PHE A 1 119 ? 7.691 -4.758 -6.430 1.00 98.06 119 PHE A O 1
ATOM 961 N N . VAL A 1 120 ? 7.625 -3.336 -4.692 1.00 97.38 120 VAL A N 1
ATOM 962 C CA . VAL A 1 120 ? 6.716 -2.384 -5.333 1.00 97.38 120 VAL A CA 1
ATOM 963 C C . VAL A 1 120 ? 7.511 -1.170 -5.795 1.00 97.38 120 VAL A C 1
ATOM 965 O O . VAL A 1 120 ? 8.322 -0.620 -5.053 1.00 97.38 120 VAL A O 1
ATOM 968 N N . LEU A 1 121 ? 7.268 -0.727 -7.022 1.00 98.00 121 LEU A N 1
ATOM 969 C CA . LEU A 1 121 ? 7.725 0.563 -7.518 1.00 98.00 121 LEU A CA 1
ATOM 970 C C . LEU A 1 121 ? 6.505 1.453 -7.732 1.00 98.00 121 LEU A C 1
ATOM 972 O O . LEU A 1 121 ? 5.776 1.308 -8.710 1.00 98.00 121 LEU A O 1
ATOM 976 N N . ASN A 1 122 ? 6.264 2.376 -6.809 1.00 97.31 122 ASN A N 1
ATOM 977 C CA . ASN A 1 122 ? 5.156 3.317 -6.919 1.00 97.31 122 ASN A CA 1
ATOM 978 C C . ASN A 1 122 ? 5.594 4.517 -7.750 1.00 97.31 122 ASN A C 1
ATOM 980 O O . ASN A 1 122 ? 6.424 5.306 -7.296 1.00 97.31 122 ASN A O 1
ATOM 984 N N . GLY A 1 123 ? 5.042 4.670 -8.958 1.00 96.94 123 GLY A N 1
ATOM 985 C CA . GLY A 1 123 ? 5.318 5.850 -9.774 1.00 96.94 123 GLY A CA 1
ATOM 986 C C . GLY A 1 123 ? 4.188 6.870 -9.768 1.00 96.94 123 GLY A C 1
ATOM 987 O O . GLY A 1 123 ? 3.030 6.539 -10.019 1.00 96.94 123 GLY A O 1
ATOM 988 N N . ALA A 1 124 ? 4.542 8.126 -9.526 1.00 96.00 124 ALA A N 1
ATOM 989 C CA . ALA A 1 124 ? 3.664 9.280 -9.585 1.00 96.00 124 ALA A CA 1
ATOM 990 C C . ALA A 1 124 ? 3.834 10.029 -10.909 1.00 96.00 124 ALA A C 1
ATOM 992 O O . ALA A 1 124 ? 4.945 10.417 -11.285 1.00 96.00 124 ALA A O 1
ATOM 993 N N . VAL A 1 125 ? 2.709 10.300 -11.568 1.00 92.00 125 VAL A N 1
ATOM 994 C CA . VAL A 1 125 ? 2.625 11.181 -12.736 1.00 92.00 125 VAL A CA 1
ATOM 995 C C . VAL A 1 125 ? 1.633 12.308 -12.463 1.00 92.00 125 VAL A C 1
ATOM 997 O O . VAL A 1 125 ? 0.621 12.113 -11.793 1.00 92.00 125 VAL A O 1
ATOM 1000 N N . GLY A 1 126 ? 1.924 13.502 -12.980 1.00 86.44 126 GLY A N 1
ATOM 1001 C CA . GLY A 1 126 ? 1.100 14.691 -12.748 1.00 86.44 126 GLY A CA 1
ATOM 1002 C C . GLY A 1 126 ? 1.221 15.275 -11.334 1.00 86.44 126 GLY A C 1
ATOM 1003 O O . GLY A 1 126 ? 1.864 14.718 -10.446 1.00 86.44 126 GLY A O 1
ATOM 1004 N N . ASN A 1 127 ? 0.615 16.446 -11.127 1.00 87.81 127 ASN A N 1
ATOM 1005 C CA . ASN A 1 127 ? 0.813 17.230 -9.903 1.00 87.81 127 ASN A CA 1
ATOM 1006 C C . ASN A 1 127 ? 0.348 16.530 -8.612 1.00 87.81 127 ASN A C 1
ATOM 1008 O O . ASN A 1 127 ? 1.131 16.536 -7.665 1.00 87.81 127 ASN A O 1
ATOM 1012 N N . PRO A 1 128 ? -0.841 15.892 -8.534 1.00 88.12 128 PRO A N 1
ATOM 1013 C CA . PRO A 1 128 ? -1.321 15.329 -7.269 1.00 88.12 128 PRO A CA 1
ATOM 1014 C C . PRO A 1 128 ? -0.381 14.274 -6.673 1.00 88.12 128 PRO A C 1
ATOM 1016 O O . PRO A 1 128 ? -0.053 14.342 -5.493 1.00 88.12 128 PRO A O 1
ATOM 1019 N N . GLY A 1 129 ? 0.095 13.327 -7.489 1.00 91.81 129 GLY A N 1
ATOM 1020 C CA . GLY A 1 129 ? 1.032 12.296 -7.037 1.00 91.81 129 GLY A CA 1
ATOM 1021 C C . GLY A 1 129 ? 2.434 12.849 -6.767 1.00 91.81 129 GLY A C 1
ATOM 1022 O O . GLY A 1 129 ? 3.048 12.506 -5.759 1.00 91.81 129 GLY A O 1
ATOM 1023 N N . LEU A 1 130 ? 2.940 13.736 -7.636 1.00 94.81 130 LEU A N 1
ATOM 1024 C CA . LEU A 1 130 ? 4.278 14.324 -7.482 1.00 94.81 130 LEU A CA 1
ATOM 1025 C C . LEU A 1 130 ? 4.396 15.195 -6.229 1.00 94.81 130 LEU A C 1
ATOM 1027 O O . LEU A 1 130 ? 5.441 15.194 -5.590 1.00 94.81 130 LEU A O 1
ATOM 1031 N N . SER A 1 131 ? 3.337 15.918 -5.861 1.00 93.88 131 SER A N 1
ATOM 1032 C CA . SER A 1 131 ? 3.299 16.702 -4.624 1.00 93.88 131 SER A CA 1
ATOM 1033 C C . SER A 1 131 ? 3.205 15.834 -3.365 1.00 93.88 131 SER A C 1
ATOM 1035 O O . SER A 1 131 ? 3.514 16.319 -2.280 1.00 93.88 131 SER A O 1
ATOM 1037 N N . LEU A 1 132 ? 2.780 14.572 -3.493 1.00 95.38 132 LEU A N 1
ATOM 1038 C CA . LEU A 1 132 ? 2.610 13.655 -2.366 1.00 95.38 132 LEU A CA 1
ATOM 1039 C C . LEU A 1 132 ? 3.834 12.767 -2.122 1.00 95.38 132 LEU A C 1
ATOM 1041 O O . LEU A 1 132 ? 4.113 12.432 -0.977 1.00 95.38 132 LEU A O 1
ATOM 1045 N N . ILE A 1 133 ? 4.560 12.376 -3.173 1.00 96.75 133 ILE A N 1
ATOM 1046 C CA . ILE A 1 133 ? 5.538 11.279 -3.114 1.00 96.75 133 ILE A CA 1
ATOM 1047 C C . ILE A 1 133 ? 6.637 11.459 -2.057 1.00 96.75 133 ILE A C 1
ATOM 1049 O O . ILE A 1 133 ? 6.942 10.519 -1.331 1.00 96.75 133 ILE A O 1
ATOM 1053 N N . GLU A 1 134 ? 7.190 12.662 -1.915 1.00 96.25 134 GLU A N 1
ATOM 1054 C CA . GLU A 1 134 ? 8.221 12.944 -0.910 1.00 96.25 134 GLU A CA 1
ATOM 1055 C C . GLU A 1 134 ? 7.659 12.837 0.514 1.00 96.25 134 GLU A C 1
ATOM 1057 O O . GLU A 1 134 ? 8.262 12.211 1.390 1.00 96.25 134 GLU A O 1
ATOM 1062 N N . LYS A 1 135 ? 6.463 13.397 0.732 1.00 97.12 135 LYS A N 1
ATOM 1063 C CA . LYS A 1 135 ? 5.754 13.307 2.011 1.00 97.12 135 LYS A CA 1
ATOM 1064 C C . LYS A 1 135 ? 5.435 11.852 2.352 1.00 97.12 135 LYS A C 1
ATOM 1066 O O . LYS A 1 135 ? 5.650 11.448 3.488 1.00 97.12 135 LYS A O 1
ATOM 1071 N N . GLU A 1 136 ? 4.968 11.072 1.381 1.00 97.69 136 GLU A N 1
ATOM 1072 C CA . GLU A 1 136 ? 4.659 9.649 1.545 1.00 97.69 136 GLU A CA 1
ATOM 1073 C C . GLU A 1 136 ? 5.883 8.867 2.028 1.00 97.69 136 GLU A C 1
ATOM 1075 O O . GLU A 1 136 ? 5.831 8.196 3.056 1.00 97.69 136 GLU A O 1
ATOM 1080 N N . VAL A 1 137 ? 7.014 9.022 1.336 1.00 98.00 137 VAL A N 1
ATOM 1081 C CA . VAL A 1 137 ? 8.268 8.345 1.687 1.00 98.00 137 VAL A CA 1
ATOM 1082 C C . VAL A 1 137 ? 8.755 8.752 3.077 1.00 98.00 137 VAL A C 1
ATOM 1084 O O . VAL A 1 137 ? 9.171 7.898 3.867 1.00 98.00 137 VAL A O 1
ATOM 1087 N N . SER A 1 138 ? 8.682 10.047 3.393 1.00 98.00 138 SER A N 1
ATOM 1088 C CA . SER A 1 138 ? 9.049 10.571 4.709 1.00 98.00 138 SER A CA 1
ATOM 1089 C C . SER A 1 138 ? 8.180 9.973 5.818 1.00 98.00 138 SER A C 1
ATOM 1091 O O . SER A 1 138 ? 8.707 9.513 6.832 1.00 98.00 138 SER A O 1
ATOM 1093 N N . LEU A 1 139 ? 6.861 9.914 5.613 1.00 98.38 139 LEU A N 1
ATOM 1094 C CA . LEU A 1 139 ? 5.912 9.383 6.588 1.00 98.38 139 LEU A CA 1
ATOM 1095 C C . LEU A 1 139 ? 6.063 7.876 6.789 1.00 98.38 139 LEU A C 1
ATOM 1097 O O . LEU A 1 139 ? 6.155 7.443 7.935 1.00 98.38 139 LEU A O 1
ATOM 1101 N N . LEU A 1 140 ? 6.165 7.094 5.711 1.00 98.31 140 LEU A N 1
ATOM 1102 C CA . LEU A 1 140 ? 6.426 5.653 5.793 1.00 98.31 140 LEU A CA 1
ATOM 1103 C C . LEU A 1 140 ? 7.708 5.375 6.588 1.00 98.31 140 LEU A C 1
ATOM 1105 O O . LEU A 1 140 ? 7.714 4.576 7.523 1.00 98.31 140 LEU A O 1
ATOM 1109 N N . SER A 1 141 ? 8.782 6.107 6.279 1.00 96.88 141 SER A N 1
ATOM 1110 C CA . SER A 1 141 ? 10.068 5.968 6.970 1.00 96.88 141 SER A CA 1
ATOM 1111 C C . SER A 1 141 ? 10.002 6.397 8.438 1.00 96.88 141 SER A C 1
ATOM 1113 O O . SER A 1 141 ? 10.618 5.756 9.289 1.00 96.88 141 SER A O 1
ATOM 1115 N N . LYS A 1 142 ? 9.285 7.486 8.750 1.00 97.56 142 LYS A N 1
ATOM 1116 C CA . LYS A 1 142 ? 9.093 7.984 10.121 1.00 97.56 142 LYS A CA 1
ATOM 1117 C C . LYS A 1 142 ? 8.323 6.957 10.947 1.00 97.56 142 LYS A C 1
ATOM 1119 O O . LYS A 1 142 ? 8.806 6.541 11.993 1.00 97.56 142 LYS A O 1
ATOM 1124 N N . LEU A 1 143 ? 7.161 6.518 10.467 1.00 98.00 143 LEU A N 1
ATOM 1125 C CA . LEU A 1 143 ? 6.280 5.623 11.215 1.00 98.00 143 LEU A CA 1
ATOM 1126 C C . LEU A 1 143 ? 6.910 4.242 11.435 1.00 98.00 143 LEU A C 1
ATOM 1128 O O . LEU A 1 143 ? 6.859 3.740 12.553 1.00 98.00 143 LEU A O 1
ATOM 1132 N N . ASN A 1 144 ? 7.608 3.678 10.442 1.00 96.62 144 ASN A N 1
ATOM 1133 C CA . ASN A 1 144 ? 8.327 2.408 10.616 1.00 96.62 144 ASN A CA 1
ATOM 1134 C C . ASN A 1 144 ? 9.498 2.476 11.613 1.00 96.62 144 ASN A C 1
ATOM 1136 O O . ASN A 1 144 ? 9.924 1.438 12.118 1.00 96.62 144 ASN A O 1
ATOM 1140 N N . LYS A 1 145 ? 10.026 3.676 11.898 1.00 95.94 145 LYS A N 1
ATOM 1141 C CA . LYS A 1 145 ? 11.045 3.901 12.940 1.00 95.94 145 LYS A CA 1
ATOM 1142 C C . LYS A 1 145 ? 10.434 4.185 14.310 1.00 95.94 145 LYS A C 1
ATOM 1144 O O . LYS A 1 145 ? 11.034 3.838 15.320 1.00 95.94 145 LYS A O 1
ATOM 1149 N N . SER A 1 146 ? 9.293 4.870 14.344 1.00 95.75 146 SER A N 1
ATOM 1150 C CA . SER A 1 146 ? 8.647 5.307 15.585 1.00 95.75 146 SER A CA 1
ATOM 1151 C C . SER A 1 146 ? 7.817 4.216 16.255 1.00 95.75 146 SER A C 1
ATOM 1153 O O . SER A 1 146 ? 7.672 4.248 17.473 1.00 95.75 146 SER A O 1
ATOM 1155 N N . PHE A 1 147 ? 7.286 3.263 15.486 1.00 94.81 147 PHE A N 1
ATOM 1156 C CA . PHE A 1 147 ? 6.405 2.219 16.003 1.00 94.81 147 PHE A CA 1
ATOM 1157 C C . PHE A 1 147 ? 7.096 0.848 15.990 1.00 94.81 147 PHE A C 1
ATOM 1159 O O . PHE A 1 147 ? 7.723 0.486 14.993 1.00 94.81 147 PHE A O 1
ATOM 1166 N N . PRO A 1 148 ? 6.993 0.065 17.082 1.00 90.25 148 PRO A N 1
ATOM 1167 C CA . PRO A 1 148 ? 7.720 -1.196 17.223 1.00 90.25 148 PRO A CA 1
ATOM 1168 C C . PRO A 1 148 ? 7.165 -2.314 16.335 1.00 90.25 148 PRO A C 1
ATOM 1170 O O . PRO A 1 148 ? 7.913 -3.202 15.930 1.00 90.25 148 PRO A O 1
ATOM 1173 N N . LYS A 1 149 ? 5.857 -2.296 16.044 1.00 93.44 149 LYS A N 1
ATOM 1174 C CA . LYS A 1 149 ? 5.228 -3.233 15.112 1.00 93.44 149 LYS A CA 1
ATOM 1175 C C . LYS A 1 149 ? 5.043 -2.542 13.765 1.00 93.44 149 LYS A C 1
ATOM 1177 O O . LYS A 1 149 ? 4.508 -1.440 13.690 1.00 93.44 149 LYS A O 1
ATOM 1182 N N . GLN A 1 150 ? 5.476 -3.209 12.704 1.00 93.44 150 GLN A N 1
ATOM 1183 C CA . GLN A 1 150 ? 5.442 -2.669 11.349 1.00 93.44 150 GLN A CA 1
ATOM 1184 C C . GLN A 1 150 ? 4.268 -3.274 10.575 1.00 93.44 150 GLN A C 1
ATOM 1186 O O . GLN A 1 150 ? 4.203 -4.485 10.365 1.00 93.44 150 GLN A O 1
ATOM 1191 N N . TYR A 1 151 ? 3.341 -2.411 10.160 1.00 97.44 151 TYR A N 1
ATOM 1192 C CA . TYR A 1 151 ? 2.217 -2.751 9.277 1.00 97.44 151 TYR A CA 1
ATOM 1193 C C . TYR A 1 151 ? 2.250 -1.957 7.963 1.00 97.44 151 TYR A C 1
ATOM 1195 O O . TYR A 1 151 ? 1.346 -2.102 7.140 1.00 97.44 151 TYR A O 1
ATOM 1203 N N . LEU A 1 152 ? 3.283 -1.127 7.792 1.00 98.19 152 LEU A N 1
ATOM 1204 C CA . LEU A 1 152 ? 3.540 -0.265 6.643 1.00 98.19 152 LEU A CA 1
ATOM 1205 C C . LEU A 1 152 ? 4.730 -0.801 5.846 1.00 98.19 152 LEU A C 1
ATOM 1207 O O . LEU A 1 152 ? 5.659 -1.336 6.453 1.00 98.19 152 LEU A O 1
ATOM 1211 N N . PRO A 1 153 ? 4.762 -0.614 4.517 1.00 97.25 153 PRO A N 1
ATOM 1212 C CA . PRO A 1 153 ? 5.875 -1.079 3.705 1.00 97.25 153 PRO A CA 1
ATOM 1213 C C . PRO A 1 153 ? 7.155 -0.316 4.045 1.00 97.25 153 PRO A C 1
ATOM 1215 O O . PRO A 1 153 ? 7.142 0.903 4.260 1.00 97.25 153 PRO A O 1
ATOM 1218 N N . LEU A 1 154 ? 8.284 -1.021 4.037 1.00 96.69 154 LEU A N 1
ATOM 1219 C CA . LEU A 1 154 ? 9.591 -0.368 4.017 1.00 96.69 154 LEU A CA 1
ATOM 1220 C C . LEU A 1 154 ? 9.792 0.402 2.703 1.00 96.69 154 LEU A C 1
ATOM 1222 O O . LEU A 1 154 ? 9.274 0.015 1.654 1.00 96.69 154 LEU A O 1
ATOM 1226 N N . VAL A 1 155 ? 10.573 1.485 2.755 1.00 97.00 155 VAL A N 1
ATOM 1227 C CA . VAL A 1 155 ? 10.985 2.265 1.578 1.00 97.00 155 VAL A CA 1
ATOM 1228 C C . VAL A 1 155 ? 12.499 2.183 1.438 1.00 97.00 155 VAL A C 1
ATOM 1230 O O . VAL A 1 155 ? 13.230 2.485 2.379 1.00 97.00 155 VAL A O 1
ATOM 1233 N N . PHE A 1 156 ? 12.963 1.805 0.250 1.00 96.56 156 PHE A N 1
ATOM 1234 C CA . PHE A 1 156 ? 14.383 1.589 -0.045 1.00 96.56 156 PHE A CA 1
ATOM 1235 C C . PHE A 1 156 ? 15.026 2.767 -0.780 1.00 96.56 156 PHE A C 1
ATOM 1237 O O . PHE A 1 156 ? 16.242 2.928 -0.766 1.00 96.56 156 PHE A O 1
ATOM 1244 N N . GLY A 1 157 ? 14.216 3.630 -1.391 1.00 95.50 157 GLY A N 1
ATOM 1245 C CA . GLY A 1 157 ? 14.676 4.877 -1.989 1.00 95.50 157 GLY A CA 1
ATOM 1246 C C . GLY A 1 157 ? 13.610 5.520 -2.862 1.00 95.50 157 GLY A C 1
ATOM 1247 O O . GLY A 1 157 ? 12.591 4.905 -3.178 1.00 95.50 157 GLY A O 1
ATOM 1248 N N . TRP A 1 158 ? 13.844 6.769 -3.253 1.00 97.12 158 TRP A N 1
ATOM 1249 C CA . TRP A 1 158 ? 12.931 7.532 -4.095 1.00 97.12 158 TRP A CA 1
ATOM 1250 C C . TRP A 1 158 ? 13.669 8.609 -4.886 1.00 97.12 158 TRP A C 1
ATOM 1252 O O . TRP A 1 158 ? 14.770 9.008 -4.511 1.00 97.12 158 TRP A O 1
ATOM 1262 N N . ASP A 1 159 ? 13.072 9.061 -5.987 1.00 96.25 159 ASP A N 1
ATOM 1263 C CA . ASP A 1 159 ? 13.594 10.158 -6.804 1.00 96.25 159 ASP A CA 1
ATOM 1264 C C . ASP A 1 159 ? 12.516 10.701 -7.757 1.00 96.25 159 ASP A C 1
ATOM 1266 O O . ASP A 1 159 ? 11.515 10.036 -8.034 1.00 96.25 159 ASP A O 1
ATOM 1270 N N . ILE A 1 160 ? 12.735 11.895 -8.312 1.00 96.69 160 ILE A N 1
ATOM 1271 C CA . ILE A 1 160 ? 11.912 12.487 -9.368 1.00 96.69 160 ILE A CA 1
ATOM 1272 C C . ILE A 1 160 ? 12.749 12.681 -10.630 1.00 96.69 160 ILE A C 1
ATOM 1274 O O . ILE A 1 160 ? 13.695 13.466 -10.695 1.00 96.69 160 ILE A O 1
ATOM 1278 N N . LEU A 1 161 ? 12.346 11.989 -11.691 1.00 95.44 161 LEU A N 1
ATOM 1279 C CA . LEU A 1 161 ? 12.994 12.039 -12.988 1.00 95.44 161 LEU A CA 1
ATOM 1280 C C . LEU A 1 161 ? 12.388 13.126 -13.869 1.00 95.44 161 LEU A C 1
ATOM 1282 O O . LEU A 1 161 ? 11.172 13.205 -14.028 1.00 95.44 161 LEU A O 1
ATOM 1286 N N . ASN A 1 162 ? 13.248 13.893 -14.537 1.00 93.69 162 ASN A N 1
ATOM 1287 C CA . ASN A 1 162 ? 12.845 14.706 -15.679 1.00 93.69 162 ASN A CA 1
ATOM 1288 C C . ASN A 1 162 ? 12.885 13.853 -16.957 1.00 93.69 162 ASN A C 1
ATOM 1290 O O . ASN A 1 162 ? 13.900 13.224 -17.290 1.00 93.69 162 ASN A O 1
ATOM 1294 N N . THR A 1 163 ? 11.773 13.847 -17.684 1.00 89.81 163 THR A N 1
ATOM 1295 C CA . THR A 1 163 ? 11.633 13.249 -19.015 1.00 89.81 163 THR A CA 1
ATOM 1296 C C . THR A 1 163 ? 11.287 14.343 -20.030 1.00 89.81 163 THR A C 1
ATOM 1298 O O . THR A 1 163 ? 10.813 15.412 -19.636 1.00 89.81 163 THR A O 1
ATOM 1301 N N . PRO A 1 164 ? 11.457 14.097 -21.340 1.00 88.81 164 PRO A N 1
ATOM 1302 C CA . PRO A 1 164 ? 11.022 15.042 -22.369 1.00 88.81 164 PRO A CA 1
ATOM 1303 C C . PRO A 1 164 ? 9.525 15.393 -22.313 1.00 88.81 164 PRO A C 1
ATOM 1305 O O . PRO A 1 164 ? 9.130 16.431 -22.838 1.00 88.81 164 PRO A O 1
ATOM 1308 N N . LYS A 1 165 ? 8.704 14.537 -21.690 1.00 90.19 165 LYS A N 1
ATOM 1309 C CA . LYS A 1 165 ? 7.242 14.660 -21.596 1.00 90.19 165 LYS A CA 1
ATOM 1310 C C . LYS A 1 165 ? 6.736 15.054 -20.201 1.00 90.19 165 LYS A C 1
ATOM 1312 O O . LYS A 1 165 ? 5.537 15.052 -19.956 1.00 90.19 165 LYS A O 1
ATOM 1317 N N . GLY A 1 166 ? 7.636 15.388 -19.274 1.00 90.31 166 GLY A N 1
ATOM 1318 C CA . GLY A 1 166 ? 7.277 15.806 -17.917 1.00 90.31 166 GLY A CA 1
ATOM 1319 C C . GLY A 1 166 ? 8.063 15.085 -16.829 1.00 90.31 166 GLY A C 1
ATOM 1320 O O . GLY A 1 166 ? 9.062 14.411 -17.092 1.00 90.31 166 GLY A O 1
ATOM 1321 N N . ARG A 1 167 ? 7.623 15.254 -15.583 1.00 94.69 167 ARG A N 1
ATOM 1322 C CA . ARG A 1 167 ? 8.256 14.642 -14.410 1.00 94.69 167 ARG A CA 1
ATOM 1323 C C . ARG A 1 167 ? 7.569 13.339 -14.033 1.00 94.69 167 ARG A C 1
ATOM 1325 O O . ARG A 1 167 ? 6.343 13.265 -14.072 1.00 94.69 167 ARG A O 1
ATOM 1332 N N . ILE A 1 168 ? 8.362 12.358 -13.620 1.00 97.12 168 ILE A N 1
ATOM 1333 C CA . ILE A 1 168 ? 7.874 11.088 -13.081 1.00 97.12 168 ILE A CA 1
ATOM 1334 C C . ILE A 1 168 ? 8.616 10.824 -11.777 1.00 97.12 168 ILE A C 1
ATOM 1336 O O . ILE A 1 168 ? 9.842 10.741 -11.771 1.00 97.12 168 ILE A O 1
ATOM 1340 N N . GLY A 1 169 ? 7.875 10.754 -10.676 1.00 97.56 169 GLY A N 1
ATOM 1341 C CA . GLY A 1 169 ? 8.413 10.412 -9.363 1.00 97.56 169 GLY A CA 1
ATOM 1342 C C . GLY A 1 169 ? 8.309 8.919 -9.128 1.00 97.56 169 GLY A C 1
ATOM 1343 O O . GLY A 1 169 ? 7.310 8.329 -9.522 1.00 97.56 169 GLY A O 1
ATOM 1344 N N . PHE A 1 170 ? 9.296 8.323 -8.472 1.00 98.25 170 PHE A N 1
ATOM 1345 C CA . PHE A 1 170 ? 9.275 6.921 -8.080 1.00 98.25 170 PHE A CA 1
ATOM 1346 C C . PHE A 1 170 ? 9.741 6.751 -6.643 1.00 98.25 170 PHE A C 1
ATOM 1348 O O . PHE A 1 170 ? 10.655 7.449 -6.210 1.00 98.25 170 PHE A O 1
ATOM 1355 N N . PHE A 1 171 ? 9.169 5.777 -5.938 1.00 97.88 171 PHE A N 1
ATOM 1356 C CA . PHE 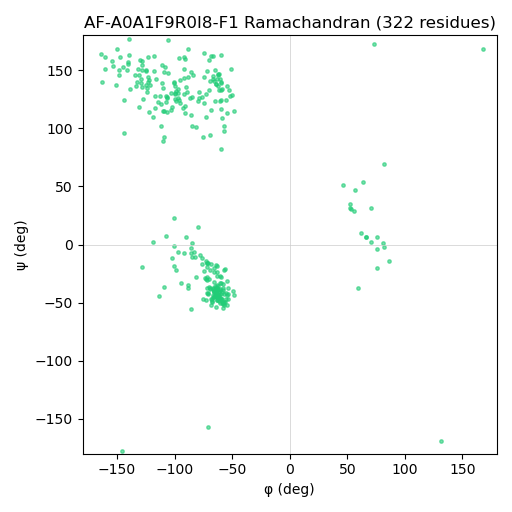A 1 171 ? 9.809 5.174 -4.775 1.00 97.88 171 PHE A CA 1
ATOM 1357 C C . PHE A 1 171 ? 9.731 3.651 -4.841 1.00 97.88 171 PHE A C 1
ATOM 1359 O O . PHE A 1 171 ? 8.712 3.091 -5.252 1.00 97.88 171 PHE A O 1
ATOM 1366 N N . LEU A 1 172 ? 10.826 2.999 -4.450 1.00 98.38 172 LEU A N 1
ATOM 1367 C CA . LEU A 1 172 ? 10.911 1.551 -4.305 1.00 98.38 172 LEU A CA 1
ATOM 1368 C C . LEU A 1 172 ? 10.556 1.185 -2.865 1.00 98.38 172 LEU A C 1
ATOM 1370 O O . LEU A 1 172 ? 11.126 1.751 -1.929 1.00 98.38 172 LEU A O 1
ATOM 1374 N N . GLY A 1 173 ? 9.645 0.238 -2.691 1.00 97.69 173 GLY A N 1
ATOM 1375 C CA . GLY A 1 173 ? 9.238 -0.247 -1.382 1.00 97.69 173 GLY A CA 1
ATOM 1376 C C . GLY A 1 173 ? 9.047 -1.754 -1.329 1.00 97.69 173 GLY A C 1
ATOM 1377 O O . GLY A 1 173 ? 9.175 -2.465 -2.329 1.00 97.69 173 GLY A O 1
ATOM 1378 N N . GLU A 1 174 ? 8.745 -2.229 -0.131 1.00 97.38 174 GLU A N 1
ATOM 1379 C CA . GLU A 1 174 ? 8.447 -3.629 0.152 1.00 97.38 174 GLU A CA 1
ATOM 1380 C C . GLU A 1 174 ? 7.209 -4.108 -0.615 1.00 97.38 174 GLU A C 1
ATOM 1382 O O . GLU A 1 174 ? 6.165 -3.452 -0.622 1.00 97.38 174 GLU A O 1
ATOM 1387 N N . TRP A 1 175 ? 7.323 -5.275 -1.251 1.00 96.31 175 TRP A N 1
ATOM 1388 C CA . TRP A 1 175 ? 6.165 -5.996 -1.762 1.00 96.31 175 TRP A CA 1
ATOM 1389 C C . TRP A 1 175 ? 5.651 -6.955 -0.692 1.00 96.31 175 TRP A C 1
ATOM 1391 O O . TRP A 1 175 ? 6.345 -7.894 -0.302 1.00 96.31 175 TRP A O 1
ATOM 1401 N N . PHE A 1 176 ? 4.409 -6.768 -0.260 1.00 95.00 176 PHE A N 1
ATOM 1402 C CA . PHE A 1 176 ? 3.757 -7.702 0.649 1.00 95.00 176 PHE A CA 1
ATOM 1403 C C . PHE A 1 176 ? 3.336 -8.972 -0.100 1.00 95.00 176 PHE A C 1
ATOM 1405 O O . PHE A 1 176 ? 2.255 -9.057 -0.683 1.00 95.00 176 PHE A O 1
ATOM 1412 N N . GLN A 1 177 ? 4.221 -9.969 -0.096 1.00 91.56 177 GLN A N 1
ATOM 1413 C CA . GLN A 1 177 ? 4.001 -11.246 -0.768 1.00 91.56 177 GLN A CA 1
ATOM 1414 C C . GLN A 1 177 ? 2.746 -11.957 -0.232 1.00 91.56 177 GLN A C 1
ATOM 1416 O O . GLN A 1 177 ? 2.536 -12.055 0.976 1.00 91.56 177 GLN A O 1
ATOM 1421 N N . ASP A 1 178 ? 1.919 -12.450 -1.157 1.00 92.00 178 ASP A N 1
ATOM 1422 C CA . ASP A 1 178 ? 0.646 -13.152 -0.913 1.00 92.00 178 ASP A CA 1
ATOM 1423 C C . ASP A 1 178 ? -0.478 -12.313 -0.285 1.00 92.00 178 ASP A C 1
ATOM 1425 O O . ASP A 1 178 ? -1.553 -12.841 0.004 1.00 92.00 178 ASP A O 1
ATOM 1429 N N . TYR A 1 179 ? -0.277 -11.005 -0.121 1.00 95.19 179 TYR A N 1
ATOM 1430 C CA . TYR A 1 179 ? -1.358 -10.091 0.226 1.00 95.19 179 TYR A CA 1
ATOM 1431 C C . TYR A 1 179 ? -2.120 -9.649 -1.023 1.00 95.19 179 TYR A C 1
ATOM 1433 O O . TYR A 1 179 ? -1.552 -9.492 -2.106 1.00 95.19 179 TYR A O 1
ATOM 1441 N N . LYS A 1 180 ? -3.424 -9.447 -0.854 1.00 94.06 180 LYS A N 1
ATOM 1442 C CA . LYS A 1 180 ? -4.390 -9.195 -1.919 1.00 94.06 180 LYS A CA 1
ATOM 1443 C C . LYS A 1 180 ? -5.251 -7.987 -1.591 1.00 94.06 180 LYS A C 1
ATOM 1445 O O . LYS A 1 180 ? -5.582 -7.736 -0.432 1.00 94.06 180 LYS A O 1
ATOM 1450 N N . GLU A 1 181 ? -5.621 -7.258 -2.631 1.00 94.19 181 GLU A N 1
ATOM 1451 C CA . GLU A 1 181 ? -6.645 -6.225 -2.539 1.00 94.19 181 GLU A CA 1
ATOM 1452 C C . GLU A 1 181 ? -8.019 -6.882 -2.370 1.00 94.19 181 GLU A C 1
ATOM 1454 O O . GLU A 1 181 ? -8.251 -8.004 -2.833 1.00 94.19 181 GLU A O 1
ATOM 1459 N N . PHE A 1 182 ? -8.921 -6.201 -1.672 1.00 95.19 182 PHE A N 1
ATOM 1460 C CA . PHE A 1 182 ? -10.282 -6.666 -1.465 1.00 95.19 182 PHE A CA 1
ATOM 1461 C C . PHE A 1 182 ? -11.252 -5.494 -1.527 1.00 95.19 182 PHE A C 1
ATOM 1463 O O . PHE A 1 182 ? -10.897 -4.386 -1.136 1.00 95.19 182 PHE A O 1
ATOM 1470 N N . HIS A 1 183 ? -12.477 -5.769 -1.966 1.00 95.19 183 HIS A N 1
ATOM 1471 C CA . HIS A 1 183 ? -13.563 -4.790 -2.005 1.00 95.19 183 HIS A CA 1
ATOM 1472 C C . HIS A 1 183 ? -14.892 -5.457 -1.692 1.00 95.19 183 HIS A C 1
ATOM 1474 O O . HIS A 1 183 ? -15.090 -6.647 -1.965 1.00 95.19 183 HIS A O 1
ATOM 1480 N N . VAL A 1 184 ? -15.826 -4.685 -1.148 1.00 94.69 184 VAL A N 1
ATOM 1481 C CA . VAL A 1 184 ? -17.221 -5.117 -1.086 1.00 94.69 184 VAL A CA 1
ATOM 1482 C C . VAL A 1 184 ? -17.801 -5.288 -2.492 1.00 94.69 184 VAL A C 1
ATOM 1484 O O . VAL A 1 184 ? -17.527 -4.514 -3.407 1.00 94.69 184 VAL A O 1
ATOM 1487 N N . THR A 1 185 ? -18.641 -6.300 -2.662 1.00 94.06 185 THR A N 1
ATOM 1488 C CA . THR A 1 185 ? -19.375 -6.576 -3.895 1.00 94.06 185 THR A CA 1
ATOM 1489 C C . THR A 1 185 ? -20.807 -7.011 -3.582 1.00 94.06 185 THR A C 1
ATOM 1491 O O . THR A 1 185 ? -21.142 -7.390 -2.451 1.00 94.06 185 THR A O 1
ATOM 1494 N N . ALA A 1 186 ? -21.674 -6.951 -4.590 1.00 88.56 186 ALA A N 1
ATOM 1495 C CA . ALA A 1 186 ? -23.058 -7.384 -4.464 1.00 88.56 186 ALA A CA 1
ATOM 1496 C C . ALA A 1 186 ? -23.137 -8.918 -4.432 1.00 88.56 186 ALA A C 1
ATOM 1498 O O . ALA A 1 186 ? -22.721 -9.589 -5.373 1.00 88.56 186 ALA A O 1
ATOM 1499 N N . GLY A 1 187 ? -23.707 -9.473 -3.363 1.00 78.81 187 GLY A N 1
ATOM 1500 C CA . GLY A 1 187 ? -24.016 -10.896 -3.269 1.00 78.81 187 GLY A CA 1
ATOM 1501 C C . GLY A 1 187 ? -25.505 -11.197 -3.407 1.00 78.81 187 GLY A C 1
ATOM 1502 O O . GLY A 1 187 ? -26.360 -10.310 -3.463 1.00 78.81 187 GLY A O 1
ATOM 1503 N N . ASN A 1 188 ? -25.838 -12.490 -3.412 1.00 68.06 188 ASN A N 1
ATOM 1504 C CA . ASN A 1 188 ? -27.225 -12.950 -3.409 1.00 68.06 188 ASN A CA 1
ATOM 1505 C C . ASN A 1 188 ? -27.885 -12.636 -2.054 1.00 68.06 188 ASN A C 1
ATOM 1507 O O . ASN A 1 188 ? -27.820 -13.445 -1.133 1.00 68.06 188 ASN A O 1
ATOM 1511 N N . HIS A 1 189 ? -28.575 -11.493 -1.972 1.00 68.62 189 HIS A N 1
ATOM 1512 C CA . HIS A 1 189 ? -29.339 -10.979 -0.818 1.00 68.62 189 HIS A CA 1
ATOM 1513 C C . HIS A 1 189 ? -28.520 -10.392 0.350 1.00 68.62 189 HIS A C 1
ATOM 1515 O O . HIS A 1 189 ? -29.124 -9.871 1.287 1.00 68.62 189 HIS A O 1
ATOM 1521 N N . GLN A 1 190 ? -27.183 -10.441 0.313 1.00 81.50 190 GLN A N 1
ATOM 1522 C CA . GLN A 1 190 ? -26.278 -9.838 1.309 1.00 81.50 190 GLN A CA 1
ATOM 1523 C C . GLN A 1 190 ? -24.974 -9.374 0.645 1.00 81.50 190 GLN A C 1
ATOM 1525 O O . GLN A 1 190 ? -24.648 -9.838 -0.449 1.00 81.50 190 GLN A O 1
ATOM 1530 N N . TRP A 1 191 ? -24.219 -8.490 1.304 1.00 87.75 191 TRP A N 1
ATOM 1531 C CA . TRP A 1 191 ? -22.891 -8.097 0.835 1.00 87.75 191 TRP A CA 1
ATOM 1532 C C . TRP A 1 191 ? -21.897 -9.261 0.896 1.00 87.75 191 TRP A C 1
ATOM 1534 O O . TRP A 1 191 ? -21.922 -10.103 1.801 1.00 87.75 191 TRP A O 1
ATOM 1544 N N . GLN A 1 192 ? -20.999 -9.291 -0.082 1.00 93.44 192 GLN A N 1
ATOM 1545 C CA . GLN A 1 192 ? -19.853 -10.192 -0.120 1.00 93.44 192 GLN A CA 1
ATOM 1546 C C . GLN A 1 192 ? -18.570 -9.376 -0.230 1.00 93.44 192 GLN A C 1
ATOM 1548 O O . GLN A 1 192 ? -18.595 -8.214 -0.623 1.00 93.44 192 GLN A O 1
ATOM 1553 N N . ILE A 1 193 ? -17.447 -9.999 0.099 1.00 94.12 193 ILE A N 1
ATOM 1554 C CA . ILE A 1 193 ? -16.115 -9.441 -0.109 1.00 94.12 193 ILE A CA 1
ATOM 1555 C C . ILE A 1 193 ? -15.462 -10.205 -1.251 1.00 94.12 193 ILE A C 1
ATOM 1557 O O . ILE A 1 193 ? -15.339 -11.430 -1.184 1.00 94.12 193 ILE A O 1
ATOM 1561 N N . ALA A 1 194 ? -15.052 -9.486 -2.289 1.00 94.88 194 ALA A N 1
ATOM 1562 C CA . ALA A 1 194 ? -14.235 -10.011 -3.369 1.00 94.88 194 ALA A CA 1
ATOM 1563 C C . ALA A 1 194 ? -12.760 -9.771 -3.037 1.00 94.88 194 ALA A C 1
ATOM 1565 O O . ALA A 1 194 ? -12.335 -8.626 -2.921 1.00 94.88 194 ALA A O 1
ATOM 1566 N N . ILE A 1 195 ? -11.983 -10.843 -2.897 1.00 94.69 195 ILE A N 1
ATOM 1567 C CA . ILE A 1 195 ? -10.521 -10.790 -2.795 1.00 94.69 195 ILE A CA 1
ATOM 1568 C C . ILE A 1 195 ? -9.954 -11.012 -4.194 1.00 94.69 195 ILE A C 1
ATOM 1570 O O . ILE A 1 195 ? -10.247 -12.037 -4.814 1.00 94.69 195 ILE A O 1
ATOM 1574 N N . TRP A 1 196 ? -9.176 -10.054 -4.689 1.00 91.50 196 TRP A N 1
ATOM 1575 C CA . TRP A 1 196 ? -8.691 -10.042 -6.067 1.00 91.50 196 TRP A CA 1
ATOM 1576 C C . TRP A 1 196 ? -7.396 -10.834 -6.202 1.00 91.50 196 TRP A C 1
ATOM 1578 O O . TRP A 1 196 ? -6.415 -10.576 -5.501 1.00 91.50 196 TRP A O 1
ATOM 1588 N N . GLU A 1 197 ? -7.385 -11.787 -7.127 1.00 88.12 197 GLU A N 1
ATOM 1589 C CA . GLU A 1 197 ? -6.216 -12.591 -7.444 1.00 88.12 197 GLU A CA 1
ATOM 1590 C C . GLU A 1 197 ? -5.380 -11.974 -8.566 1.00 88.12 197 GLU A C 1
ATOM 1592 O O . GLU A 1 197 ? -5.834 -11.153 -9.360 1.00 88.12 197 GLU A O 1
ATOM 1597 N N . SER A 1 198 ? -4.112 -12.382 -8.633 1.00 78.62 198 SER A N 1
ATOM 1598 C CA . SER A 1 198 ? -3.153 -11.834 -9.601 1.00 78.62 198 SER A CA 1
ATOM 1599 C C . SER A 1 198 ? -3.413 -12.297 -11.038 1.00 78.62 198 SER A C 1
ATOM 1601 O O . SER A 1 198 ? -2.855 -11.723 -11.964 1.00 78.62 198 SER A O 1
ATOM 1603 N N . ASP A 1 199 ? -4.235 -13.330 -11.226 1.00 80.44 199 ASP A N 1
ATOM 1604 C CA . ASP A 1 199 ? -4.698 -13.810 -12.533 1.00 80.44 199 ASP A CA 1
ATOM 1605 C C . ASP A 1 199 ? -6.008 -13.134 -12.984 1.00 80.44 199 ASP A C 1
ATOM 1607 O O . ASP A 1 199 ? -6.592 -13.520 -13.996 1.00 80.44 199 ASP A O 1
ATOM 1611 N N . GLY A 1 200 ? -6.483 -12.135 -12.232 1.00 81.19 200 GLY A N 1
ATOM 1612 C CA . GLY A 1 200 ? -7.738 -11.432 -12.488 1.00 81.19 200 GLY A CA 1
ATOM 1613 C C . GLY A 1 200 ? -8.984 -12.159 -11.978 1.00 81.19 200 GLY A C 1
ATOM 1614 O O . GLY A 1 200 ? -10.086 -11.622 -12.095 1.00 81.19 200 GLY A O 1
ATOM 1615 N N . SER A 1 201 ? -8.848 -13.355 -11.396 1.00 88.75 201 SER A N 1
ATOM 1616 C CA . SER A 1 201 ? -9.962 -14.024 -10.728 1.00 88.75 201 SER A CA 1
ATOM 1617 C C . SER A 1 201 ? -10.277 -13.378 -9.373 1.00 88.75 201 SER A C 1
ATOM 1619 O O . SER A 1 201 ? -9.513 -12.576 -8.834 1.00 88.75 201 SER A O 1
ATOM 1621 N N . CYS A 1 202 ? -11.447 -13.696 -8.818 1.00 92.00 202 CYS A N 1
ATOM 1622 C CA . CYS A 1 202 ? -11.873 -13.210 -7.511 1.00 92.00 202 CYS A CA 1
ATOM 1623 C C . CYS A 1 202 ? -12.320 -14.376 -6.636 1.00 92.00 202 CYS A C 1
ATOM 1625 O O . CYS A 1 202 ? -13.096 -15.234 -7.065 1.00 92.00 202 CYS A O 1
ATOM 1627 N N . ARG A 1 203 ? -11.885 -14.367 -5.376 1.00 92.19 203 ARG A N 1
ATOM 1628 C CA . ARG A 1 203 ? -12.428 -15.244 -4.339 1.00 92.19 203 ARG A CA 1
ATOM 1629 C C . ARG A 1 203 ? -13.447 -14.476 -3.511 1.00 92.19 203 ARG A C 1
ATOM 1631 O O . ARG A 1 203 ? -13.120 -13.455 -2.916 1.00 92.19 203 ARG A O 1
ATOM 1638 N N . TYR A 1 204 ? -14.663 -15.003 -3.438 1.00 93.06 204 TYR A N 1
ATOM 1639 C CA . TYR A 1 204 ? -15.770 -14.362 -2.735 1.00 93.06 204 TYR A CA 1
ATOM 1640 C C . TYR A 1 204 ? -15.965 -14.957 -1.345 1.00 93.06 204 TYR A C 1
ATOM 1642 O O . TYR A 1 204 ? -16.031 -16.178 -1.188 1.00 93.06 204 TYR A O 1
ATOM 1650 N N . LEU A 1 205 ? -16.101 -14.093 -0.344 1.00 92.12 205 LEU A N 1
ATOM 1651 C CA . LEU A 1 205 ? -16.402 -14.468 1.034 1.00 92.12 205 LEU A CA 1
ATOM 1652 C C . LEU A 1 205 ? -17.645 -13.724 1.536 1.00 92.12 205 LEU A C 1
ATOM 1654 O O . LEU A 1 205 ? -17.888 -12.591 1.118 1.00 92.12 205 LEU A O 1
ATOM 1658 N N . PRO A 1 206 ? -18.439 -14.317 2.442 1.00 91.44 206 PRO A N 1
ATOM 1659 C CA . PRO A 1 206 ? -19.466 -13.570 3.158 1.00 91.44 206 PRO A CA 1
ATOM 1660 C C . PRO A 1 206 ? -18.841 -12.436 3.981 1.00 91.44 206 PRO A C 1
ATOM 1662 O O . PRO A 1 206 ? -17.807 -12.649 4.616 1.00 91.44 206 PRO A O 1
ATOM 1665 N N . GLU A 1 207 ? -19.503 -11.277 4.051 1.00 90.69 207 GLU A N 1
ATOM 1666 C CA . GLU A 1 207 ? -19.077 -10.131 4.880 1.00 90.69 207 GLU A CA 1
ATOM 1667 C C . GLU A 1 207 ? -18.730 -10.548 6.319 1.00 90.69 207 GLU A C 1
ATOM 1669 O O . GLU A 1 207 ? -17.686 -10.182 6.854 1.00 90.69 207 GLU A O 1
ATOM 1674 N N . LYS A 1 208 ? -19.562 -11.406 6.922 1.00 91.75 208 LYS A N 1
ATOM 1675 C CA . LYS A 1 208 ? -19.376 -11.885 8.301 1.00 91.75 208 LYS A CA 1
ATOM 1676 C C . LYS A 1 208 ? -18.067 -12.634 8.522 1.00 91.75 208 LYS A C 1
ATOM 1678 O O . LYS A 1 208 ? -17.491 -12.557 9.601 1.00 91.75 208 LYS A O 1
ATOM 1683 N N . SER A 1 209 ? -17.585 -13.355 7.513 1.00 92.62 209 SER A N 1
ATOM 1684 C CA . SER A 1 209 ? -16.304 -14.059 7.597 1.00 92.62 209 SER A CA 1
ATOM 1685 C C . SER A 1 209 ? -15.115 -13.100 7.557 1.00 92.62 209 SER A C 1
ATOM 1687 O O . SE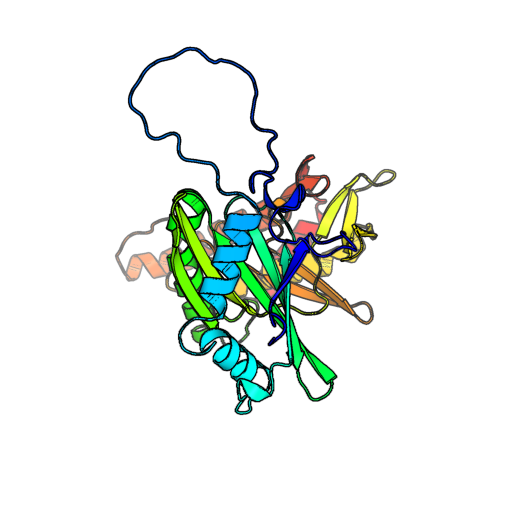R A 1 209 ? -14.014 -13.498 7.914 1.00 92.62 209 SER A O 1
ATOM 1689 N N . PHE A 1 210 ? -15.333 -11.855 7.137 1.00 93.94 210 PHE A N 1
ATOM 1690 C CA . PHE A 1 210 ? -14.303 -10.842 6.950 1.00 93.94 210 PHE A CA 1
ATOM 1691 C C . PHE A 1 210 ? -14.222 -9.833 8.108 1.00 93.94 210 PHE A C 1
ATOM 1693 O O . PHE A 1 210 ? -13.338 -8.984 8.121 1.00 93.94 210 PHE A O 1
ATOM 1700 N N . LEU A 1 211 ? -15.082 -9.955 9.128 1.00 95.75 211 LEU A N 1
ATOM 1701 C CA . LEU A 1 211 ? -15.045 -9.125 10.343 1.00 95.75 211 LEU A CA 1
ATOM 1702 C C . LEU A 1 211 ? -13.655 -9.026 11.005 1.00 95.75 211 LEU A C 1
ATOM 1704 O O . LEU A 1 211 ? -13.279 -7.911 11.370 1.00 95.75 211 LEU A O 1
ATOM 1708 N N . PRO A 1 212 ? -12.840 -10.103 11.091 1.00 97.00 212 PRO A N 1
ATOM 1709 C CA . PRO A 1 212 ? -11.489 -10.002 11.650 1.00 97.00 212 PRO A CA 1
ATOM 1710 C C . PRO A 1 212 ? -10.576 -9.018 10.904 1.00 97.00 212 PRO A C 1
ATOM 1712 O O . PRO A 1 212 ? -9.691 -8.428 11.513 1.00 97.00 212 PRO A O 1
ATOM 1715 N N . VAL A 1 213 ? -10.799 -8.797 9.603 1.00 97.25 213 VAL A N 1
ATOM 1716 C CA . VAL A 1 213 ? -10.020 -7.833 8.808 1.00 97.25 213 VAL A CA 1
ATOM 1717 C C . VAL A 1 213 ? -10.351 -6.400 9.206 1.00 97.25 213 VAL A C 1
ATOM 1719 O O . VAL A 1 213 ? -9.442 -5.587 9.348 1.00 97.25 213 VAL A O 1
ATOM 1722 N N . TYR A 1 214 ? -11.628 -6.085 9.431 1.00 97.62 214 TYR A N 1
ATOM 1723 C CA . TYR A 1 214 ? -12.036 -4.760 9.907 1.00 97.62 214 TYR A CA 1
ATOM 1724 C C . TYR A 1 214 ? -11.541 -4.494 11.334 1.00 97.62 214 TYR A C 1
ATOM 1726 O O . TYR A 1 214 ? -11.084 -3.388 11.623 1.00 97.62 214 TYR A O 1
ATOM 1734 N N . GLN A 1 215 ? -11.556 -5.517 12.196 1.00 98.25 215 GLN A N 1
ATOM 1735 C CA . GLN A 1 215 ? -10.955 -5.445 13.529 1.00 98.25 215 GLN A CA 1
ATOM 1736 C C . GLN A 1 215 ? -9.451 -5.154 13.449 1.00 98.25 215 GLN A C 1
ATOM 1738 O O . GLN A 1 215 ? -8.973 -4.212 14.076 1.00 98.25 215 GLN A O 1
ATOM 1743 N N . GLU A 1 216 ? -8.696 -5.904 12.643 1.00 98.19 216 GLU A N 1
ATOM 1744 C CA . GLU A 1 216 ? -7.253 -5.689 12.507 1.00 98.19 216 GLU A CA 1
ATOM 1745 C C . GLU A 1 216 ? -6.927 -4.341 11.841 1.00 98.19 216 GLU A C 1
ATOM 1747 O O . GLU A 1 216 ? -6.006 -3.652 12.270 1.00 98.19 216 GLU A O 1
ATOM 1752 N N . ALA A 1 217 ? -7.704 -3.897 10.849 1.00 98.38 217 ALA A N 1
ATOM 1753 C CA . ALA A 1 217 ? -7.543 -2.573 10.246 1.00 98.38 217 ALA A CA 1
ATOM 1754 C C . ALA A 1 217 ? -7.771 -1.441 11.265 1.00 98.38 217 ALA A C 1
ATOM 1756 O O . ALA A 1 217 ? -6.986 -0.489 11.317 1.00 98.38 217 ALA A O 1
ATOM 1757 N N . ALA A 1 218 ? -8.805 -1.554 12.109 1.00 98.62 218 ALA A N 1
ATOM 1758 C CA . ALA A 1 218 ? -9.054 -0.616 13.202 1.00 98.62 218 ALA A CA 1
ATOM 1759 C C . ALA A 1 218 ? -7.918 -0.626 14.230 1.00 98.62 218 ALA A C 1
ATOM 1761 O O . ALA A 1 218 ? -7.452 0.439 14.648 1.00 98.62 218 ALA A O 1
ATOM 1762 N N . TRP A 1 219 ? -7.429 -1.819 14.569 1.00 98.62 219 TRP A N 1
ATOM 1763 C CA . TRP A 1 219 ? -6.284 -2.004 15.451 1.00 98.62 219 TRP A CA 1
ATOM 1764 C C . TRP A 1 219 ? -5.035 -1.321 14.888 1.00 98.62 219 TRP A C 1
ATOM 1766 O O . TRP A 1 219 ? -4.380 -0.568 15.598 1.00 98.62 219 TRP A O 1
ATOM 1776 N N . ILE A 1 220 ? -4.727 -1.501 13.598 1.00 98.62 220 ILE A N 1
ATOM 1777 C CA . ILE A 1 220 ? -3.560 -0.897 12.933 1.00 98.62 220 ILE A CA 1
ATOM 1778 C C . ILE A 1 220 ? -3.642 0.630 12.960 1.00 98.62 220 ILE A C 1
ATOM 1780 O O . ILE A 1 220 ? -2.673 1.296 13.324 1.00 98.62 220 ILE A O 1
ATOM 1784 N N . LEU A 1 221 ? -4.785 1.206 12.585 1.00 98.62 221 LEU A N 1
ATOM 1785 C CA . LEU A 1 221 ? -4.948 2.661 12.571 1.00 98.62 221 LEU A CA 1
ATOM 1786 C C . LEU A 1 221 ? -4.852 3.261 13.977 1.00 98.62 221 LEU A C 1
ATOM 1788 O O . LEU A 1 221 ? -4.265 4.328 14.143 1.00 98.62 221 LEU A O 1
ATOM 1792 N N . THR A 1 222 ? -5.392 2.566 14.978 1.00 98.56 222 THR A N 1
ATOM 1793 C CA . THR A 1 222 ? -5.312 2.975 16.387 1.00 98.56 222 THR A CA 1
ATOM 1794 C C . THR A 1 222 ? -3.903 2.797 16.940 1.00 98.56 222 THR A C 1
ATOM 1796 O O . THR A 1 222 ? -3.418 3.668 17.651 1.00 98.56 222 THR A O 1
ATOM 1799 N N . HIS A 1 223 ? -3.194 1.740 16.540 1.00 98.25 223 HIS A N 1
ATOM 1800 C CA . HIS A 1 223 ? -1.792 1.534 16.886 1.00 98.25 223 HIS A CA 1
ATOM 1801 C C . HIS A 1 223 ? -0.918 2.700 16.425 1.00 98.25 223 HIS A C 1
ATOM 1803 O O . HIS A 1 223 ? -0.006 3.083 17.146 1.00 98.25 223 HIS A O 1
ATOM 1809 N N . TYR A 1 224 ? -1.209 3.278 15.255 1.00 98.38 224 TYR A N 1
ATOM 1810 C CA . TYR A 1 224 ? -0.528 4.467 14.746 1.00 98.38 224 TYR A CA 1
ATOM 1811 C C . TYR A 1 224 ? -1.107 5.792 15.264 1.00 98.38 224 TYR A C 1
ATOM 1813 O O . TYR A 1 224 ? -0.619 6.842 14.865 1.00 98.38 224 TYR A O 1
ATOM 1821 N N . TYR A 1 225 ? -2.124 5.801 16.125 1.00 97.62 225 TYR A N 1
ATOM 1822 C CA . TYR A 1 225 ? -2.623 7.037 16.723 1.00 97.62 225 TYR A CA 1
ATOM 1823 C C . TYR A 1 225 ? -1.679 7.508 17.834 1.00 97.62 225 TYR A C 1
ATOM 1825 O O . TYR A 1 225 ? -1.376 6.770 18.772 1.00 97.62 225 TYR A O 1
ATOM 1833 N N . ASN A 1 226 ? -1.223 8.758 17.768 1.00 95.12 226 ASN A N 1
ATOM 1834 C CA . ASN A 1 226 ? -0.408 9.336 18.831 1.00 95.12 226 ASN A CA 1
ATOM 1835 C C . ASN A 1 226 ? -1.300 10.042 19.862 1.00 95.12 226 ASN A C 1
ATOM 1837 O O . ASN A 1 226 ? -1.887 11.078 19.570 1.00 95.12 226 ASN A O 1
ATOM 1841 N N . ILE A 1 227 ? -1.370 9.521 21.089 1.00 92.56 227 ILE A N 1
ATOM 1842 C CA . ILE A 1 227 ? -2.217 10.085 22.153 1.00 92.56 227 ILE A CA 1
ATOM 1843 C C . ILE A 1 227 ? -1.742 11.448 22.682 1.00 92.56 227 ILE A C 1
ATOM 1845 O O . ILE A 1 227 ? -2.542 12.191 23.242 1.00 92.56 227 ILE A O 1
ATOM 1849 N N . GLU A 1 228 ? -0.467 11.792 22.507 1.00 89.62 228 GLU A N 1
ATOM 1850 C CA . GLU A 1 228 ? 0.107 13.055 22.982 1.00 89.62 228 GLU A CA 1
ATOM 1851 C C . GLU A 1 228 ? -0.042 14.175 21.949 1.00 89.62 228 GLU A C 1
ATOM 1853 O O . GLU A 1 228 ? -0.282 15.329 22.305 1.00 89.62 228 GLU A O 1
ATOM 1858 N N . THR A 1 229 ? 0.106 13.839 20.664 1.00 91.75 229 THR A N 1
ATOM 1859 C CA . THR A 1 229 ? 0.036 14.811 19.560 1.00 91.75 229 THR A CA 1
ATOM 1860 C C . THR A 1 229 ? -1.287 14.777 18.805 1.00 91.75 229 THR A C 1
ATOM 1862 O O . THR A 1 229 ? -1.547 15.681 18.018 1.00 91.75 229 THR A O 1
ATOM 1865 N N . PHE A 1 230 ? -2.117 13.758 19.035 1.00 94.31 230 PHE A N 1
ATOM 1866 C CA . PHE A 1 230 ? -3.367 13.451 18.326 1.00 94.31 230 PHE A CA 1
ATOM 1867 C C . PHE A 1 230 ? -3.198 13.160 16.830 1.00 94.31 230 PHE A C 1
ATOM 1869 O O . PHE A 1 230 ? -4.184 13.085 16.091 1.00 94.31 230 PHE A O 1
ATOM 1876 N N . GLU A 1 231 ? -1.955 13.006 16.366 1.00 96.19 231 GLU A N 1
ATOM 1877 C CA . GLU A 1 231 ? -1.660 12.656 14.984 1.00 96.19 231 GLU A CA 1
ATOM 1878 C C . GLU A 1 231 ? -2.204 11.265 14.651 1.00 96.19 231 GLU A C 1
ATOM 1880 O O . GLU A 1 231 ? -2.076 10.322 15.432 1.00 96.19 231 GLU A O 1
ATOM 1885 N N . GLN A 1 232 ? -2.787 11.138 13.463 1.00 97.44 232 GLN A N 1
ATOM 1886 C CA . GLN A 1 232 ? -3.309 9.878 12.949 1.00 97.44 232 GLN A CA 1
ATOM 1887 C C . GLN A 1 232 ? -3.021 9.745 11.461 1.00 97.44 232 GLN A C 1
ATOM 1889 O O . GLN A 1 232 ? -2.880 10.750 10.759 1.00 97.44 232 GLN A O 1
ATOM 1894 N N . ILE A 1 233 ? -3.002 8.508 10.968 1.00 98.38 233 ILE A N 1
ATOM 1895 C CA . ILE A 1 233 ? -2.940 8.249 9.531 1.00 98.38 233 ILE A CA 1
ATOM 1896 C C . ILE A 1 233 ? -4.259 8.685 8.891 1.00 98.38 233 ILE A C 1
ATOM 1898 O O . ILE A 1 233 ? -5.317 8.131 9.187 1.00 98.38 233 ILE A O 1
ATOM 1902 N N . TYR A 1 234 ? -4.196 9.686 8.013 1.00 95.75 234 TYR A N 1
ATOM 1903 C CA . TYR A 1 234 ? -5.345 10.186 7.261 1.00 95.75 234 TYR A CA 1
ATOM 1904 C C . TYR A 1 234 ? -4.884 11.035 6.058 1.00 95.75 234 TYR A C 1
ATOM 1906 O O . TYR A 1 234 ? -3.981 11.862 6.213 1.00 95.75 234 TYR A O 1
ATOM 1914 N N . PRO A 1 235 ? -5.517 10.924 4.870 1.00 94.69 235 PRO A N 1
ATOM 1915 C CA . PRO A 1 235 ? -6.697 10.113 4.553 1.00 94.69 235 PRO A CA 1
ATOM 1916 C C . PRO A 1 235 ? -6.398 8.676 4.101 1.00 94.69 235 PRO A C 1
ATOM 1918 O O . PRO A 1 235 ? -5.495 8.438 3.297 1.00 94.69 235 PRO A O 1
ATOM 1921 N N . TRP A 1 236 ? -7.272 7.753 4.506 1.00 95.94 236 TRP A N 1
ATOM 1922 C CA . TRP A 1 236 ? -7.334 6.365 4.034 1.00 95.94 236 TRP A CA 1
ATOM 1923 C C . TRP A 1 236 ? -8.758 5.993 3.581 1.00 95.94 236 TRP A C 1
ATOM 1925 O O . TRP A 1 236 ? -9.733 6.614 4.019 1.00 95.94 236 TRP A O 1
ATOM 1935 N N . HIS A 1 237 ? -8.875 5.013 2.681 1.00 93.00 237 HIS A N 1
ATOM 1936 C CA . HIS A 1 237 ? -10.136 4.506 2.127 1.00 93.00 237 HIS A CA 1
ATOM 1937 C C . HIS A 1 237 ? -10.018 3.022 1.730 1.00 93.00 237 HIS A C 1
ATOM 1939 O O . HIS A 1 237 ? -9.059 2.654 1.052 1.00 93.00 237 HIS A O 1
ATOM 1945 N N . HIS A 1 238 ? -11.031 2.200 2.044 1.00 93.00 238 HIS A N 1
ATOM 1946 C CA . HIS A 1 238 ? -11.129 0.820 1.533 1.00 93.00 238 HIS A CA 1
ATOM 1947 C C . HIS A 1 238 ? -11.135 0.787 0.002 1.00 93.00 238 HIS A C 1
ATOM 1949 O O . HIS A 1 238 ? -10.247 0.191 -0.596 1.00 93.00 238 HIS A O 1
ATOM 1955 N N . ALA A 1 239 ? -12.011 1.583 -0.614 1.00 90.62 239 ALA A N 1
ATOM 1956 C CA . ALA A 1 239 ? -12.141 1.713 -2.064 1.00 90.62 239 ALA A CA 1
ATOM 1957 C C . ALA A 1 239 ? -10.851 2.119 -2.804 1.00 90.62 239 ALA A C 1
ATOM 1959 O O . ALA A 1 239 ? -10.728 1.913 -4.007 1.00 90.62 239 ALA A O 1
ATOM 1960 N N . ALA A 1 240 ? -9.878 2.726 -2.114 1.00 89.62 240 ALA A N 1
ATOM 1961 C CA . ALA A 1 240 ? -8.586 3.064 -2.715 1.00 89.62 240 ALA A CA 1
ATOM 1962 C C . ALA A 1 240 ? -7.589 1.886 -2.717 1.00 89.62 240 ALA A C 1
ATOM 1964 O O . ALA A 1 240 ? -6.501 2.013 -3.287 1.00 89.62 240 ALA A O 1
ATOM 1965 N N . GLY A 1 241 ? -7.946 0.766 -2.083 1.00 92.12 241 GLY A N 1
ATOM 1966 C CA . GLY A 1 241 ? -7.083 -0.393 -1.886 1.00 92.12 241 GLY A CA 1
ATOM 1967 C C . GLY A 1 241 ? -5.956 -0.118 -0.891 1.00 92.12 241 GLY A C 1
ATOM 1968 O O . GLY A 1 241 ? -4.855 -0.633 -1.065 1.00 92.12 241 GLY A O 1
ATOM 1969 N N . ASP A 1 242 ? -6.190 0.745 0.106 1.00 95.75 242 ASP A N 1
ATOM 1970 C CA . ASP A 1 242 ? -5.156 1.122 1.081 1.00 95.75 242 ASP A CA 1
ATOM 1971 C C . ASP A 1 242 ? -4.802 -0.032 2.022 1.00 95.75 242 ASP A C 1
ATOM 1973 O O . ASP A 1 242 ? -3.663 -0.133 2.481 1.00 95.75 242 ASP A O 1
ATOM 1977 N N . PHE A 1 243 ? -5.775 -0.906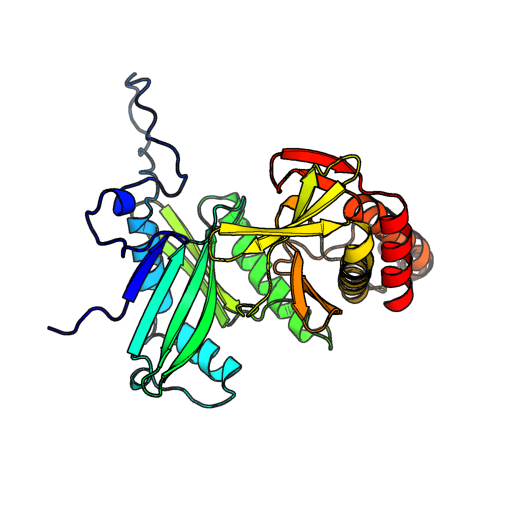 2.283 1.00 97.50 243 PHE A N 1
ATOM 1978 C CA . PHE A 1 243 ? -5.594 -2.132 3.040 1.00 97.50 243 PHE A CA 1
ATOM 1979 C C . PHE A 1 243 ? -5.489 -3.317 2.098 1.00 97.50 243 PHE A C 1
ATOM 1981 O O . PHE A 1 243 ? -6.257 -3.446 1.146 1.00 97.50 243 PHE A O 1
ATOM 1988 N N . ILE A 1 244 ? -4.571 -4.215 2.420 1.00 96.75 244 ILE A N 1
ATOM 1989 C CA . ILE A 1 244 ? -4.435 -5.499 1.747 1.00 96.75 244 ILE A CA 1
ATOM 1990 C C . ILE A 1 244 ? -4.498 -6.613 2.780 1.00 96.75 244 ILE A C 1
ATOM 1992 O O . ILE A 1 244 ? -4.088 -6.443 3.932 1.00 96.75 244 ILE A O 1
ATOM 1996 N N . VAL A 1 245 ? -5.003 -7.762 2.351 1.00 97.00 245 VAL A N 1
ATOM 1997 C CA . VAL A 1 245 ? -5.232 -8.910 3.216 1.00 97.00 245 VAL A CA 1
ATOM 1998 C C . VAL A 1 245 ? -4.451 -10.116 2.726 1.00 97.00 245 VAL A C 1
ATOM 2000 O O . VAL A 1 245 ? -4.444 -10.426 1.537 1.00 97.00 245 VAL A O 1
ATOM 2003 N N . ARG A 1 246 ? -3.828 -10.841 3.647 1.00 95.44 246 ARG A N 1
ATOM 2004 C CA . ARG A 1 246 ? -3.370 -12.206 3.402 1.00 95.44 246 ARG A CA 1
ATOM 2005 C C . ARG A 1 246 ? -4.269 -13.155 4.169 1.00 95.44 246 ARG A C 1
ATOM 2007 O O . ARG A 1 246 ? -4.464 -12.982 5.367 1.00 95.44 246 ARG A O 1
ATOM 2014 N N . ALA A 1 247 ? -4.805 -14.152 3.477 1.00 89.38 247 ALA A N 1
ATOM 2015 C CA . ALA A 1 247 ? -5.593 -15.211 4.090 1.00 89.38 247 ALA A CA 1
ATOM 2016 C C . ALA A 1 247 ? -4.767 -16.499 4.108 1.00 89.38 247 ALA A C 1
ATOM 2018 O O . ALA A 1 247 ? -4.474 -17.048 3.047 1.00 89.38 247 ALA A O 1
ATOM 2019 N N . ALA A 1 248 ? -4.406 -16.979 5.294 1.00 81.88 248 ALA A N 1
ATOM 2020 C CA . ALA A 1 248 ? -3.662 -18.222 5.478 1.00 81.88 248 ALA A CA 1
ATOM 2021 C C . ALA A 1 248 ? -4.246 -18.992 6.666 1.00 81.88 248 ALA A C 1
ATOM 2023 O O . ALA A 1 248 ? -4.539 -18.398 7.699 1.00 81.88 248 ALA A O 1
ATOM 2024 N N . ASP A 1 249 ? -4.459 -20.300 6.502 1.00 78.38 249 ASP A N 1
ATOM 2025 C CA . ASP A 1 249 ? -4.911 -21.209 7.568 1.00 78.38 249 ASP A CA 1
ATOM 2026 C C . ASP A 1 249 ? -6.181 -20.755 8.316 1.00 78.38 249 ASP A C 1
ATOM 2028 O O . ASP A 1 249 ? -6.344 -20.969 9.515 1.00 78.38 249 ASP A O 1
ATOM 2032 N N . GLY A 1 250 ? -7.105 -20.106 7.600 1.00 73.81 250 GLY A N 1
ATOM 2033 C CA . GLY A 1 250 ? -8.352 -19.589 8.175 1.00 73.81 250 GLY A CA 1
ATOM 2034 C C . GLY A 1 250 ? -8.189 -18.316 9.011 1.00 73.81 250 GLY A C 1
ATOM 2035 O O . GLY A 1 250 ? -9.163 -17.864 9.608 1.00 73.81 250 GLY A O 1
ATOM 2036 N N . GLN A 1 251 ? -6.995 -17.722 9.033 1.00 87.44 251 GLN A N 1
ATOM 2037 C CA . GLN A 1 251 ? -6.726 -16.420 9.631 1.00 87.44 251 GLN A CA 1
ATOM 2038 C C . GLN A 1 251 ? -6.470 -15.363 8.560 1.00 87.44 251 GLN A C 1
ATOM 2040 O O . GLN A 1 251 ? -5.998 -15.655 7.455 1.00 87.44 251 GLN A O 1
ATOM 2045 N N . PHE A 1 252 ? -6.779 -14.121 8.914 1.00 93.75 252 PHE A N 1
ATOM 2046 C CA . PHE A 1 252 ? -6.443 -12.955 8.117 1.00 93.75 252 PHE A CA 1
ATOM 2047 C C . PHE A 1 252 ? -5.295 -12.197 8.765 1.00 93.75 252 PHE A C 1
ATOM 2049 O O . PHE A 1 252 ? -5.142 -12.208 9.984 1.00 93.75 252 PHE A O 1
ATOM 2056 N N . GLN A 1 253 ? -4.481 -11.579 7.920 1.00 96.06 253 GLN A N 1
ATOM 2057 C CA . GLN A 1 253 ? -3.490 -10.594 8.317 1.00 96.06 253 GLN A CA 1
ATOM 2058 C C . GLN A 1 253 ? -3.666 -9.371 7.441 1.00 96.06 253 GLN A C 1
ATOM 2060 O O . GLN A 1 253 ? -3.835 -9.507 6.223 1.00 96.06 253 GLN A O 1
ATOM 2065 N N . VAL A 1 254 ? -3.562 -8.193 8.039 1.00 97.81 254 VAL A N 1
ATOM 2066 C CA . VAL A 1 254 ? -3.793 -6.921 7.359 1.00 97.81 254 VAL A CA 1
ATOM 2067 C C . VAL A 1 254 ? -2.512 -6.098 7.317 1.00 97.81 254 VAL A C 1
ATOM 2069 O O . VAL A 1 254 ? -1.686 -6.089 8.238 1.00 97.81 254 VAL A O 1
ATOM 2072 N N . ARG A 1 255 ? -2.322 -5.406 6.196 1.00 98.19 255 ARG A N 1
ATOM 2073 C CA . ARG A 1 255 ? -1.276 -4.398 6.011 1.00 98.19 255 ARG A CA 1
ATOM 2074 C C . ARG A 1 255 ? -1.878 -3.143 5.406 1.00 98.19 255 ARG A C 1
ATOM 2076 O O . ARG A 1 255 ? -2.857 -3.223 4.665 1.00 98.19 255 ARG A O 1
ATOM 2083 N N . LEU A 1 256 ? -1.267 -2.004 5.715 1.00 97.94 256 LEU A N 1
ATOM 2084 C CA . LEU A 1 256 ? -1.589 -0.718 5.114 1.00 97.94 256 LEU A CA 1
ATOM 2085 C C . LEU A 1 256 ? -0.459 -0.346 4.149 1.00 97.94 256 LEU A C 1
ATOM 2087 O O . LEU A 1 256 ? 0.706 -0.340 4.535 1.00 97.94 256 LEU A O 1
ATOM 2091 N N . ILE A 1 257 ? -0.780 -0.044 2.891 1.00 96.50 257 ILE A N 1
ATOM 2092 C CA . ILE A 1 257 ? 0.240 0.174 1.846 1.00 96.50 257 ILE A CA 1
ATOM 2093 C C . ILE A 1 257 ? 0.591 1.644 1.605 1.00 96.50 257 ILE A C 1
ATOM 2095 O O . ILE A 1 257 ? 1.486 1.939 0.815 1.00 96.50 257 ILE A O 1
ATOM 2099 N N . THR A 1 258 ? -0.124 2.569 2.245 1.00 95.50 258 THR A N 1
ATOM 2100 C CA . THR A 1 258 ? 0.059 4.013 2.069 1.00 95.50 258 THR A CA 1
ATOM 2101 C C . THR A 1 258 ? -0.377 4.786 3.311 1.00 95.50 258 THR A C 1
ATOM 2103 O O . THR A 1 258 ? -1.234 4.324 4.060 1.00 95.50 258 THR A O 1
ATOM 2106 N N . VAL A 1 259 ? 0.196 5.970 3.530 1.00 96.69 259 VAL A N 1
ATOM 2107 C CA . VAL A 1 259 ? -0.105 6.827 4.690 1.00 96.69 259 VAL A CA 1
ATOM 2108 C C . VAL A 1 259 ? -0.791 8.126 4.265 1.00 96.69 259 VAL A C 1
ATOM 2110 O O . VAL A 1 259 ? -1.776 8.529 4.877 1.00 96.69 259 VAL A O 1
ATOM 2113 N N . ARG A 1 260 ? -0.298 8.784 3.207 1.00 94.56 260 ARG A N 1
ATOM 2114 C CA . ARG A 1 260 ? -0.696 10.086 2.625 1.00 94.56 260 ARG A CA 1
ATOM 2115 C C . ARG A 1 260 ? -0.604 11.303 3.552 1.00 94.56 260 ARG A C 1
ATOM 2117 O O . ARG A 1 260 ? -0.250 12.413 3.134 1.00 94.56 260 ARG A O 1
ATOM 2124 N N . GLY A 1 261 ? -0.923 11.130 4.822 1.00 96.81 261 GLY A N 1
ATOM 2125 C CA . GLY A 1 261 ? -0.883 12.161 5.836 1.00 96.81 261 GLY A CA 1
ATOM 2126 C C . GLY A 1 261 ? -0.831 11.565 7.231 1.00 96.81 261 GLY A C 1
ATOM 2127 O O . GLY A 1 261 ? -1.297 10.458 7.483 1.00 96.81 261 GLY A O 1
ATOM 2128 N N . TYR A 1 262 ? -0.208 12.327 8.121 1.00 97.81 262 TYR A N 1
ATOM 2129 C CA . TYR A 1 262 ? -0.092 12.001 9.527 1.00 97.81 262 TYR A CA 1
ATOM 2130 C C . TYR A 1 262 ? -0.182 13.304 10.312 1.00 97.81 262 TYR A C 1
ATOM 2132 O O . TYR A 1 262 ? 0.779 14.071 10.354 1.00 97.81 262 TYR A O 1
ATOM 2140 N N . SER A 1 263 ? -1.379 13.618 10.791 1.00 95.56 263 SER A N 1
ATOM 2141 C CA . SER A 1 263 ? -1.692 14.890 11.447 1.00 95.56 263 SER A CA 1
ATOM 2142 C C . SER A 1 263 ? -2.955 14.754 12.296 1.00 95.56 263 SER A C 1
ATOM 2144 O O . SER A 1 263 ? -3.735 13.827 12.062 1.00 95.56 263 SER A O 1
ATOM 2146 N N . PRO A 1 264 ? -3.198 15.654 13.262 1.00 93.44 264 PRO A N 1
ATOM 2147 C CA . PRO A 1 264 ? -4.466 15.688 13.983 1.00 93.44 264 PRO A CA 1
ATOM 2148 C C . PRO A 1 264 ? -5.634 15.984 13.038 1.00 93.44 264 PRO A C 1
ATOM 2150 O O . PRO A 1 264 ? -5.474 16.729 12.071 1.00 93.44 264 PRO A O 1
ATOM 2153 N N . LEU A 1 265 ? -6.813 15.417 13.315 1.00 87.81 265 LEU A N 1
ATOM 2154 C CA . LEU A 1 265 ? -8.046 15.770 12.588 1.00 87.81 265 LEU A CA 1
ATOM 2155 C C . LEU A 1 265 ? -8.588 17.143 12.987 1.00 87.81 265 LEU A C 1
ATOM 2157 O O . LEU A 1 265 ? -9.256 17.799 12.192 1.00 87.81 265 LEU A O 1
ATOM 2161 N N . THR A 1 266 ? -8.330 17.549 14.224 1.00 81.56 266 THR A N 1
ATOM 2162 C CA . THR A 1 266 ? -8.803 18.801 14.805 1.00 81.56 266 THR A CA 1
ATOM 2163 C C . THR A 1 266 ? -7.647 19.492 15.507 1.00 81.56 266 THR A C 1
ATOM 2165 O O . THR A 1 266 ? -6.865 18.857 16.214 1.00 81.56 266 THR A O 1
ATOM 2168 N N . GLU A 1 267 ? -7.541 20.800 15.306 1.00 77.31 267 GLU A N 1
ATOM 2169 C CA . GLU A 1 267 ? -6.589 21.633 16.031 1.00 77.31 267 GLU A CA 1
ATOM 2170 C C . GLU A 1 267 ? -7.146 21.919 17.425 1.00 77.31 267 GLU A C 1
ATOM 2172 O O . GLU A 1 267 ? -8.269 22.403 17.574 1.00 77.31 267 GLU A O 1
ATOM 2177 N N . PHE A 1 268 ? -6.353 21.621 18.447 1.00 71.50 268 PHE A N 1
ATOM 2178 C CA . PHE A 1 268 ? -6.645 22.006 19.820 1.00 71.50 268 PHE A CA 1
ATOM 2179 C C . PHE A 1 268 ? -5.642 23.068 20.280 1.00 71.50 268 PHE A C 1
ATOM 2181 O O . PHE A 1 268 ? -4.538 23.155 19.739 1.00 71.50 268 PHE A O 1
ATOM 2188 N N . GLY A 1 269 ? -6.041 23.893 21.253 1.00 65.06 269 GLY A N 1
ATOM 2189 C CA . GLY A 1 269 ? -5.230 24.990 21.790 1.00 65.06 269 GLY A CA 1
ATOM 2190 C C . GLY A 1 269 ? -3.814 24.566 22.201 1.00 65.06 269 GLY A C 1
ATOM 2191 O O . GLY A 1 269 ? -3.556 23.412 22.545 1.00 65.06 269 GLY A O 1
ATOM 2192 N N . ALA A 1 270 ? -2.872 25.510 22.128 1.00 65.50 270 ALA A N 1
ATOM 2193 C CA . ALA A 1 270 ? -1.443 25.239 22.290 1.00 65.50 270 ALA A CA 1
ATOM 2194 C C . ALA A 1 270 ? -0.985 25.044 23.751 1.00 65.50 270 ALA A C 1
ATOM 2196 O O . ALA A 1 270 ? 0.165 24.659 23.965 1.00 65.50 270 ALA A O 1
ATOM 2197 N N . ASP A 1 271 ? -1.838 25.313 24.745 1.00 75.31 271 ASP A N 1
ATOM 2198 C CA . ASP A 1 271 ? -1.491 25.161 26.162 1.00 75.31 271 ASP A CA 1
ATOM 2199 C C . ASP A 1 271 ? -1.423 23.672 26.557 1.00 75.31 271 ASP A C 1
ATOM 2201 O O . ASP A 1 271 ? -2.341 22.891 26.314 1.00 75.31 271 ASP A O 1
ATOM 2205 N N . GLU A 1 272 ? -0.330 23.266 27.205 1.00 68.50 272 GLU A N 1
ATOM 2206 C CA . GLU A 1 272 ? -0.102 21.905 27.709 1.00 68.50 272 GLU A CA 1
ATOM 2207 C C . GLU A 1 272 ? -1.162 21.450 28.727 1.00 68.50 272 GLU A C 1
ATOM 2209 O O . GLU A 1 272 ? -1.525 20.270 28.777 1.00 68.50 272 GLU A O 1
ATOM 2214 N N . THR A 1 273 ? -1.697 22.374 29.532 1.00 70.69 273 THR A N 1
ATOM 2215 C CA . THR A 1 273 ? -2.788 22.057 30.470 1.00 70.69 273 THR A CA 1
ATOM 2216 C C . THR A 1 273 ? -4.085 21.785 29.713 1.00 70.69 273 THR A C 1
ATOM 2218 O O . THR A 1 273 ? -4.840 20.880 30.076 1.00 70.69 273 THR A O 1
ATOM 2221 N N . GLU A 1 274 ? -4.324 22.521 28.626 1.00 74.50 274 GLU A N 1
ATOM 2222 C CA . GLU A 1 274 ? -5.455 22.281 27.737 1.00 74.50 274 GLU A CA 1
ATOM 2223 C C . GLU A 1 274 ? -5.296 20.940 27.019 1.00 74.50 274 GLU A C 1
ATOM 2225 O O . GLU A 1 274 ? -6.237 20.153 27.046 1.00 74.50 274 GLU A O 1
ATOM 2230 N N . LYS A 1 275 ? -4.113 20.607 26.482 1.00 79.19 275 LYS A N 1
ATOM 2231 C CA . LYS A 1 275 ? -3.877 19.344 25.755 1.00 79.19 275 LYS A CA 1
ATOM 2232 C C . LYS A 1 275 ? -4.276 18.098 26.541 1.00 79.19 275 LYS A C 1
ATOM 2234 O O . LYS A 1 275 ? -4.936 17.223 25.986 1.00 79.19 275 LYS A O 1
ATOM 2239 N N . LYS A 1 276 ? -3.964 18.021 27.840 1.00 83.56 276 LYS A N 1
ATOM 2240 C CA . LYS A 1 276 ? -4.387 16.878 28.677 1.00 83.56 276 LYS A CA 1
ATOM 2241 C C . LYS A 1 276 ? -5.906 16.735 28.744 1.00 83.56 276 LYS A C 1
ATOM 2243 O O . LYS A 1 276 ? -6.420 15.621 28.678 1.00 83.56 276 LYS A O 1
ATOM 2248 N N . ASN A 1 277 ? -6.624 17.855 28.811 1.00 87.75 277 ASN A N 1
ATOM 2249 C CA . ASN A 1 277 ? -8.087 17.867 28.795 1.00 87.75 277 ASN A CA 1
ATOM 2250 C C . ASN A 1 277 ? -8.664 17.516 27.413 1.00 87.75 277 ASN A C 1
ATOM 2252 O O . ASN A 1 277 ? -9.842 17.176 27.321 1.00 87.75 277 ASN A O 1
ATOM 2256 N N . GLN A 1 278 ? -7.847 17.562 26.355 1.00 89.94 278 GLN A N 1
ATOM 2257 C CA . GLN A 1 278 ? -8.248 17.207 24.993 1.00 89.94 278 GLN A CA 1
ATOM 2258 C C . GLN A 1 278 ? -7.991 15.745 24.633 1.00 89.94 278 GLN A C 1
ATOM 2260 O O . GLN A 1 278 ? -8.496 15.304 23.612 1.00 89.94 278 GLN A O 1
ATOM 2265 N N . ILE A 1 279 ? -7.309 14.951 25.468 1.00 91.81 279 ILE A N 1
ATOM 2266 C CA . ILE A 1 279 ? -7.050 13.531 25.166 1.00 91.81 279 ILE A CA 1
ATOM 2267 C C . ILE A 1 279 ? -8.350 12.770 24.858 1.00 91.81 279 ILE A C 1
ATOM 2269 O O . ILE A 1 279 ? -8.461 12.139 23.807 1.00 91.81 279 ILE A O 1
ATOM 2273 N N . LEU A 1 280 ? -9.352 12.858 25.741 1.00 93.12 280 LEU A N 1
ATOM 2274 C CA . LEU A 1 280 ? -10.634 12.169 25.552 1.00 93.12 280 LEU A CA 1
ATOM 2275 C C . LEU A 1 280 ? -11.445 12.739 24.368 1.00 93.12 280 LEU A C 1
ATOM 2277 O O . LEU A 1 280 ? -11.898 11.938 23.550 1.00 93.12 280 LEU A O 1
ATOM 2281 N N . PRO A 1 281 ? -11.608 14.072 24.209 1.00 92.81 281 PRO A N 1
ATOM 2282 C CA . PRO A 1 281 ? -12.206 14.649 23.003 1.00 92.81 281 PRO A CA 1
ATOM 2283 C C . PRO A 1 281 ? -11.533 14.214 21.693 1.00 92.81 281 PRO A C 1
ATOM 2285 O O . PRO A 1 281 ? -12.229 13.800 20.767 1.00 92.81 281 PRO A O 1
ATOM 2288 N N . SER A 1 282 ? -10.201 14.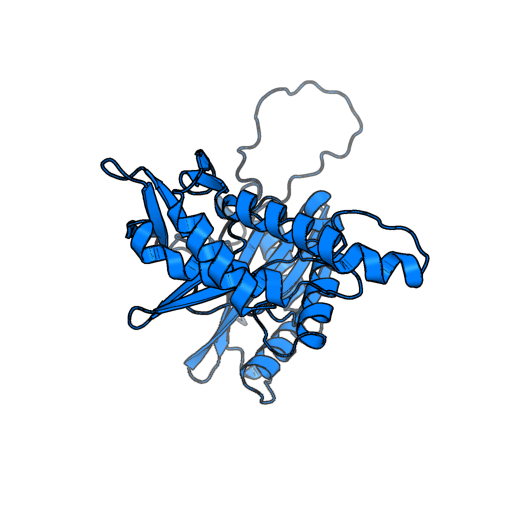253 21.612 1.00 93.56 282 SER A N 1
ATOM 2289 C CA . SER A 1 282 ? -9.438 13.853 20.422 1.00 93.56 282 SER A CA 1
ATOM 2290 C C . SER A 1 282 ? -9.630 12.377 20.092 1.00 93.56 282 SER A C 1
ATOM 2292 O O . SER A 1 282 ? -9.897 12.032 18.941 1.00 93.56 282 SER A O 1
ATOM 2294 N N . LEU A 1 283 ? -9.553 11.507 21.107 1.00 94.88 283 LEU A N 1
ATOM 2295 C CA . LEU A 1 283 ? -9.804 10.074 20.952 1.00 94.88 283 LEU A CA 1
ATOM 2296 C C . LEU A 1 283 ? -11.227 9.800 20.472 1.00 94.88 283 LEU A C 1
ATOM 2298 O O . LEU A 1 283 ? -11.421 8.961 19.600 1.00 94.88 283 LEU A O 1
ATOM 2302 N N . LEU A 1 284 ? -12.214 10.529 20.992 1.00 95.31 284 LEU A N 1
ATOM 2303 C CA . LEU A 1 284 ? -13.603 10.393 20.570 1.00 95.31 284 LEU A CA 1
ATOM 2304 C C . LEU A 1 284 ? -13.794 10.806 19.101 1.00 95.31 284 LEU A C 1
ATOM 2306 O O . LEU A 1 284 ? -14.471 10.105 18.352 1.00 95.31 284 LEU A O 1
ATOM 2310 N N . VAL A 1 285 ? -13.166 11.904 18.662 1.00 95.25 285 VAL A N 1
ATOM 2311 C CA . VAL A 1 285 ? -13.188 12.341 17.253 1.00 95.25 285 VAL A CA 1
ATOM 2312 C C . VAL A 1 285 ? -12.511 11.313 16.345 1.00 95.25 285 VAL A C 1
ATOM 2314 O O . VAL A 1 285 ? -13.065 10.959 15.301 1.00 95.25 285 VAL A O 1
ATOM 2317 N N . PHE A 1 286 ? -11.343 10.803 16.743 1.00 96.94 286 PHE A N 1
ATOM 2318 C CA . PHE A 1 286 ? -10.651 9.732 16.028 1.00 96.94 286 PHE A CA 1
ATOM 2319 C C . PHE A 1 286 ? -11.526 8.478 15.919 1.00 96.94 286 PHE A C 1
ATOM 2321 O O . PHE A 1 286 ? -11.745 7.987 14.813 1.00 96.94 286 PHE A O 1
ATOM 2328 N N . PHE A 1 287 ? -12.096 8.019 17.033 1.00 97.38 287 PHE A N 1
ATOM 2329 C CA . PHE A 1 287 ? -12.963 6.846 17.098 1.00 97.38 287 PHE A CA 1
ATOM 2330 C C . PHE A 1 287 ? -14.212 6.986 16.216 1.00 97.38 287 PHE A C 1
ATOM 2332 O O . PHE A 1 287 ? -14.570 6.049 15.499 1.00 97.38 287 PHE A O 1
ATOM 2339 N N . PHE A 1 288 ? -14.859 8.157 16.209 1.00 96.25 288 PHE A N 1
ATOM 2340 C CA . PHE A 1 288 ? -16.004 8.405 15.333 1.00 96.25 288 PHE A CA 1
ATOM 2341 C C . PHE A 1 288 ? -15.624 8.377 13.852 1.00 96.25 288 PHE A C 1
ATOM 2343 O O . PHE A 1 288 ? -16.329 7.750 13.059 1.00 96.25 288 PHE A O 1
ATOM 2350 N N . ASN A 1 289 ? -14.514 9.019 13.471 1.00 96.50 289 ASN A N 1
ATOM 2351 C CA . ASN A 1 289 ? -14.039 8.988 12.087 1.00 96.50 289 ASN A CA 1
ATOM 2352 C C . ASN A 1 289 ? -13.663 7.560 11.663 1.00 96.50 289 ASN A C 1
ATOM 2354 O O . ASN A 1 289 ? -14.060 7.122 10.584 1.00 96.50 289 ASN A O 1
ATOM 2358 N N . LEU A 1 290 ? -12.951 6.830 12.527 1.00 97.69 290 LEU A N 1
ATOM 2359 C CA . LEU A 1 290 ? -12.556 5.441 12.313 1.00 97.69 290 LEU A CA 1
ATOM 2360 C C . LEU A 1 290 ? -13.780 4.549 12.082 1.00 97.69 290 LEU A C 1
ATOM 2362 O O . LEU A 1 290 ? -13.879 3.906 11.041 1.00 97.69 290 LEU A O 1
ATOM 2366 N N . SER A 1 291 ? -14.739 4.576 13.010 1.00 96.25 291 SER A N 1
ATOM 2367 C CA . SER A 1 291 ? -15.945 3.741 12.961 1.00 96.25 291 SER A CA 1
ATOM 2368 C C . SER A 1 291 ? -16.825 4.049 11.751 1.00 96.25 291 SER A C 1
ATOM 2370 O O . SER A 1 291 ? -17.364 3.136 11.129 1.00 96.25 291 SER A O 1
ATOM 2372 N N . LEU A 1 292 ? -16.963 5.329 11.384 1.00 95.62 292 LEU A N 1
ATOM 2373 C CA . LEU A 1 292 ? -17.733 5.719 10.205 1.00 95.62 292 LEU A CA 1
ATOM 2374 C C . LEU A 1 292 ? -17.054 5.237 8.919 1.00 95.62 292 LEU A C 1
ATOM 2376 O O . LEU A 1 292 ? -17.707 4.627 8.076 1.00 95.62 292 LEU A O 1
ATOM 2380 N N . ARG A 1 293 ? -15.751 5.497 8.764 1.00 96.44 293 ARG A N 1
ATOM 2381 C CA . ARG A 1 293 ? -15.026 5.174 7.528 1.00 96.44 293 ARG A CA 1
ATOM 2382 C C . ARG A 1 293 ? -14.790 3.685 7.335 1.00 96.44 293 ARG A C 1
ATOM 2384 O O . ARG A 1 293 ? -14.807 3.251 6.191 1.00 96.44 293 ARG A O 1
ATOM 2391 N N . MET A 1 294 ? -14.643 2.910 8.409 1.00 96.81 294 MET A N 1
ATOM 2392 C CA . MET A 1 294 ? -14.478 1.453 8.317 1.00 96.81 294 MET A CA 1
ATOM 2393 C C . MET A 1 294 ? -15.715 0.775 7.707 1.00 96.81 294 MET A C 1
ATOM 2395 O O . MET A 1 294 ? -15.613 -0.257 7.054 1.00 96.81 294 MET A O 1
ATOM 2399 N N . ARG A 1 295 ? -16.899 1.387 7.858 1.00 94.69 295 ARG A N 1
ATOM 2400 C CA . ARG A 1 295 ? -18.133 0.922 7.208 1.00 94.69 295 ARG A CA 1
ATOM 2401 C C . ARG A 1 295 ? -18.288 1.385 5.765 1.00 94.69 295 ARG A C 1
ATOM 2403 O O . ARG A 1 295 ? -19.238 0.959 5.117 1.00 94.69 295 ARG A O 1
ATOM 2410 N N . MET A 1 296 ? -17.468 2.313 5.287 1.00 95.00 296 MET A N 1
ATOM 2411 C CA . MET A 1 296 ? -17.649 2.915 3.971 1.00 95.00 296 MET A CA 1
ATOM 2412 C C . MET A 1 296 ? -16.715 2.276 2.958 1.00 95.00 296 MET A C 1
ATOM 2414 O O . MET A 1 296 ? -15.494 2.314 3.103 1.00 95.00 296 MET A O 1
ATOM 2418 N N . ASP A 1 297 ? -17.304 1.782 1.879 1.00 95.06 297 ASP A N 1
ATOM 2419 C CA . ASP A 1 297 ? -16.562 1.267 0.736 1.00 95.06 297 ASP A CA 1
ATOM 2420 C C . ASP A 1 297 ? -17.316 1.571 -0.572 1.00 95.06 297 ASP A C 1
ATOM 2422 O O . ASP A 1 297 ? -18.348 2.254 -0.570 1.00 95.06 297 ASP A O 1
ATOM 2426 N N . ARG A 1 298 ? -16.784 1.126 -1.708 1.00 94.81 298 ARG A N 1
ATOM 2427 C CA . ARG A 1 298 ? -17.427 1.205 -3.021 1.00 94.81 298 ARG A CA 1
ATOM 2428 C C . ARG A 1 298 ? -17.544 -0.189 -3.612 1.00 94.81 298 ARG A C 1
ATOM 2430 O O . ARG A 1 298 ? -16.607 -0.973 -3.510 1.00 94.81 298 ARG A O 1
ATOM 2437 N N . LEU A 1 299 ? -18.663 -0.468 -4.277 1.00 93.62 299 LEU A N 1
ATOM 2438 C CA . LEU A 1 299 ? -18.852 -1.739 -4.979 1.00 93.62 299 LEU A CA 1
ATOM 2439 C C . LEU A 1 299 ? -17.717 -1.975 -5.975 1.00 93.62 299 LEU A C 1
ATOM 2441 O O . LEU A 1 299 ? -17.444 -1.120 -6.819 1.00 93.62 299 LEU A O 1
ATOM 2445 N N . ASP A 1 300 ? -17.040 -3.112 -5.843 1.00 91.19 300 ASP A N 1
ATOM 2446 C CA . ASP A 1 300 ? -15.893 -3.502 -6.668 1.00 91.19 300 ASP A CA 1
ATOM 2447 C C . ASP A 1 300 ? -14.793 -2.411 -6.707 1.00 91.19 300 ASP A C 1
ATOM 2449 O O . ASP A 1 300 ? -14.127 -2.190 -7.720 1.00 91.19 300 ASP A O 1
ATOM 2453 N N . GLY A 1 301 ? -14.659 -1.650 -5.613 1.00 89.44 301 GLY A N 1
ATOM 2454 C CA . GLY A 1 301 ? -13.667 -0.593 -5.393 1.00 89.44 301 GLY A CA 1
ATOM 2455 C C . GLY A 1 301 ? -13.929 0.732 -6.114 1.00 89.44 301 GLY A C 1
ATOM 2456 O O . GLY A 1 301 ? -13.435 1.782 -5.703 1.00 89.44 301 GLY A O 1
ATOM 2457 N N . THR A 1 302 ? -14.747 0.746 -7.168 1.00 90.81 302 THR A N 1
ATOM 2458 C CA . THR A 1 302 ? -14.968 1.950 -7.999 1.00 90.81 302 THR A CA 1
ATOM 2459 C C . THR A 1 302 ? -16.438 2.311 -8.216 1.00 90.81 302 THR A C 1
ATOM 2461 O O . THR A 1 302 ? -16.739 3.481 -8.488 1.00 90.81 302 THR A O 1
ATOM 2464 N N . GLY A 1 303 ? -17.350 1.360 -8.016 1.00 92.19 303 GLY A N 1
ATOM 2465 C CA . GLY A 1 303 ? -18.799 1.485 -8.167 1.00 92.19 303 GLY A CA 1
ATOM 2466 C C . GLY A 1 303 ? -19.470 2.337 -7.091 1.00 92.19 303 GLY A C 1
ATOM 2467 O O . GLY A 1 303 ? -18.853 3.216 -6.499 1.00 92.19 303 GLY A O 1
ATOM 2468 N N . GLU A 1 304 ? -20.766 2.143 -6.859 1.00 94.06 304 GLU A N 1
ATOM 2469 C CA . GLU A 1 304 ? -21.527 2.974 -5.918 1.00 94.06 304 GLU A CA 1
ATOM 2470 C C . GLU A 1 304 ? -20.986 2.879 -4.486 1.00 94.06 304 GLU A C 1
ATOM 2472 O O . GLU A 1 304 ? -20.479 1.840 -4.066 1.00 94.06 304 GLU A O 1
ATOM 2477 N N . ALA A 1 305 ? -21.083 3.984 -3.741 1.00 94.81 305 ALA A N 1
ATOM 2478 C CA . ALA A 1 305 ? -20.712 3.995 -2.333 1.00 94.81 305 ALA A CA 1
ATOM 2479 C C . ALA A 1 305 ? -21.729 3.180 -1.530 1.00 94.81 305 ALA A C 1
ATOM 2481 O O . ALA A 1 305 ? -22.936 3.379 -1.673 1.00 94.81 305 ALA A O 1
ATOM 2482 N N . VAL A 1 306 ? -21.232 2.306 -0.664 1.00 94.62 306 VAL A N 1
ATOM 2483 C CA . VAL A 1 306 ? -22.057 1.445 0.180 1.00 94.62 306 VAL A CA 1
ATOM 2484 C C . VAL A 1 306 ? -21.641 1.556 1.637 1.00 94.62 306 VAL A C 1
ATOM 2486 O O . VAL A 1 306 ? -20.530 1.979 1.966 1.00 94.62 306 VAL A O 1
ATOM 2489 N N . MET A 1 307 ? -22.577 1.195 2.510 1.00 93.50 307 MET A N 1
ATOM 2490 C CA . MET A 1 307 ? -22.366 1.122 3.946 1.00 93.50 307 MET A CA 1
ATOM 2491 C C . MET A 1 307 ? -22.479 -0.335 4.390 1.00 93.50 307 MET A C 1
ATOM 2493 O O . MET A 1 307 ? -23.507 -0.977 4.166 1.00 93.50 307 MET A O 1
ATOM 2497 N N . MET A 1 308 ? -21.414 -0.836 5.010 1.00 91.69 308 MET A N 1
ATOM 2498 C CA . MET A 1 308 ? -21.330 -2.193 5.548 1.00 91.69 308 MET A CA 1
ATOM 2499 C C . MET A 1 308 ? -22.263 -2.383 6.752 1.00 91.69 308 MET A C 1
ATOM 2501 O O . MET A 1 308 ? -22.704 -1.402 7.370 1.00 91.69 308 MET A O 1
ATOM 2505 N N . GLY A 1 309 ? -22.557 -3.639 7.090 1.00 89.56 309 GLY A N 1
ATOM 2506 C CA . GLY A 1 309 ? -23.437 -4.034 8.188 1.00 89.56 309 GLY A CA 1
ATOM 2507 C C . GLY A 1 309 ? -22.970 -3.539 9.559 1.00 89.56 309 GLY A C 1
ATOM 2508 O O . GLY A 1 309 ? -21.825 -3.127 9.752 1.00 89.56 309 GLY A O 1
ATOM 2509 N N . ASP A 1 310 ? -23.879 -3.555 10.535 1.00 92.56 310 ASP A N 1
ATOM 2510 C CA . ASP A 1 310 ? -23.589 -3.072 11.891 1.00 92.56 310 ASP A CA 1
ATOM 2511 C C . ASP A 1 310 ? -22.545 -3.943 12.606 1.00 92.56 310 ASP A C 1
ATOM 2513 O O . ASP A 1 310 ? -21.818 -3.446 13.464 1.00 92.56 310 ASP A O 1
ATOM 2517 N N . GLU A 1 311 ? -22.392 -5.211 12.211 1.00 94.69 311 GLU A N 1
ATOM 2518 C CA . GLU A 1 311 ? -21.351 -6.096 12.736 1.00 94.69 311 GLU A CA 1
ATOM 2519 C C . GLU A 1 311 ? -19.926 -5.570 12.476 1.00 94.69 311 GLU A C 1
ATOM 2521 O O . GLU A 1 311 ? -19.024 -5.826 13.277 1.00 94.69 311 GLU A O 1
ATOM 2526 N N . VAL A 1 312 ? -19.716 -4.779 11.412 1.00 96.12 312 VAL A N 1
ATOM 2527 C CA . VAL A 1 312 ? -18.427 -4.113 11.154 1.00 96.12 312 VAL A CA 1
ATOM 2528 C C . VAL A 1 312 ? -18.113 -3.080 12.236 1.00 96.12 312 VAL A C 1
ATOM 2530 O O . VAL A 1 312 ? -16.946 -2.920 12.592 1.00 96.12 312 VAL A O 1
ATOM 2533 N N . ILE A 1 313 ? -19.122 -2.415 12.819 1.00 96.44 313 ILE A N 1
ATOM 2534 C CA . ILE A 1 313 ? -18.898 -1.497 13.948 1.00 96.44 313 ILE A CA 1
ATOM 2535 C C . ILE A 1 313 ? -18.362 -2.271 15.139 1.00 96.44 313 ILE A C 1
ATOM 2537 O O . ILE A 1 313 ? -17.379 -1.839 15.726 1.00 96.44 313 ILE A O 1
ATOM 2541 N N . THR A 1 314 ? -18.978 -3.402 15.487 1.00 97.12 314 THR A N 1
ATOM 2542 C CA . THR A 1 314 ? -18.518 -4.222 16.615 1.00 97.12 314 THR A CA 1
ATOM 2543 C C . THR A 1 314 ? -17.059 -4.625 16.425 1.00 97.12 314 THR A C 1
ATOM 2545 O O . THR A 1 314 ? -16.241 -4.332 17.290 1.00 97.12 314 THR A O 1
ATOM 2548 N N . ALA A 1 315 ? -16.705 -5.150 15.248 1.00 98.06 315 ALA A N 1
ATOM 2549 C CA . ALA A 1 315 ? -15.319 -5.486 14.925 1.00 98.06 315 ALA A CA 1
ATOM 2550 C C . ALA A 1 315 ? -14.374 -4.269 15.014 1.00 98.06 315 ALA A C 1
ATOM 2552 O O . ALA A 1 315 ? -13.271 -4.368 15.545 1.00 98.06 315 ALA A O 1
ATOM 2553 N N . THR A 1 316 ? -14.813 -3.100 14.536 1.00 98.44 316 THR A N 1
ATOM 2554 C CA . THR A 1 316 ? -14.034 -1.850 14.606 1.00 98.44 316 THR A CA 1
ATOM 2555 C C . THR A 1 316 ? -13.800 -1.406 16.051 1.00 98.44 316 THR A C 1
ATOM 2557 O O . THR A 1 316 ? -12.694 -0.991 16.393 1.00 98.44 316 THR A O 1
ATOM 2560 N N . VAL A 1 317 ? -14.827 -1.495 16.900 1.00 98.38 317 VAL A N 1
ATOM 2561 C CA . VAL A 1 317 ? -14.750 -1.163 18.329 1.00 98.38 317 VAL A CA 1
ATOM 2562 C C . VAL A 1 317 ? -13.767 -2.082 19.034 1.00 98.38 317 VAL A C 1
ATOM 2564 O O . VAL A 1 317 ? -12.906 -1.583 19.753 1.00 98.38 317 VAL A O 1
ATOM 2567 N N . ASP A 1 318 ? -13.858 -3.389 18.790 1.00 98.38 318 ASP A N 1
ATOM 2568 C CA . ASP A 1 318 ? -12.953 -4.370 19.387 1.00 98.38 318 ASP A CA 1
ATOM 2569 C C . ASP A 1 318 ? -11.500 -4.058 18.998 1.00 98.38 318 ASP A C 1
ATOM 2571 O O . ASP A 1 318 ? -10.636 -3.935 19.860 1.00 98.38 318 ASP A O 1
ATOM 2575 N N . GLY A 1 319 ? -11.240 -3.795 17.713 1.00 98.50 319 GLY A N 1
ATOM 2576 C CA . GLY A 1 319 ? -9.898 -3.465 17.228 1.00 98.50 319 GLY A CA 1
ATOM 2577 C C . GLY A 1 319 ? -9.349 -2.154 17.792 1.00 98.50 319 GLY A C 1
ATOM 2578 O O . GLY A 1 319 ? -8.169 -2.068 18.125 1.00 98.50 319 GLY A O 1
ATOM 2579 N N . PHE A 1 320 ? -10.204 -1.139 17.927 1.00 98.56 320 PHE A N 1
ATO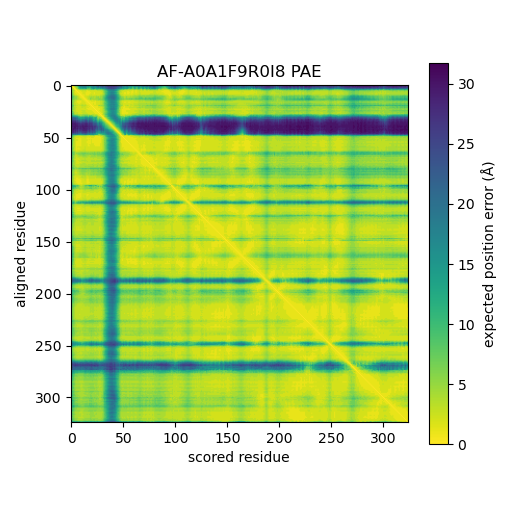M 2580 C CA . PHE A 1 320 ? -9.857 0.130 18.562 1.00 98.56 320 PHE A CA 1
ATOM 2581 C C . PHE A 1 320 ? -9.492 -0.054 20.042 1.00 98.56 320 PHE A C 1
ATOM 2583 O O . PHE A 1 320 ? -8.462 0.448 20.486 1.00 98.56 320 PHE A O 1
ATOM 2590 N N . LEU A 1 321 ? -10.311 -0.784 20.802 1.00 98.12 321 LEU A N 1
ATOM 2591 C CA . LEU A 1 321 ? -10.082 -1.012 22.230 1.00 98.12 321 LEU A CA 1
ATOM 2592 C C . LEU A 1 321 ? -8.863 -1.907 22.491 1.00 98.12 321 LEU A C 1
ATOM 2594 O O . LEU A 1 321 ? -8.121 -1.638 23.427 1.00 98.12 321 LEU A O 1
ATOM 2598 N N . ASP A 1 322 ? -8.624 -2.916 21.652 1.00 97.94 322 ASP A N 1
ATOM 2599 C CA . ASP A 1 322 ? -7.472 -3.824 21.753 1.00 97.94 322 ASP A CA 1
ATOM 2600 C C . ASP A 1 322 ? -6.119 -3.138 21.458 1.00 97.94 322 ASP A C 1
ATOM 2602 O O . ASP A 1 322 ? -5.053 -3.701 21.732 1.00 97.94 322 ASP A O 1
ATOM 2606 N N . ALA A 1 323 ? -6.136 -1.962 20.825 1.00 96.81 323 ALA A N 1
ATOM 2607 C CA . ALA A 1 323 ? -4.938 -1.211 20.446 1.00 96.81 323 ALA A CA 1
ATOM 2608 C C . ALA A 1 323 ? -4.565 -0.077 21.417 1.00 96.81 323 ALA A C 1
ATOM 2610 O O . ALA A 1 323 ? -3.409 0.354 21.390 1.00 96.81 323 ALA A O 1
ATOM 2611 N N . LEU A 1 324 ? -5.525 0.416 22.210 1.00 90.44 324 LEU A N 1
ATOM 2612 C CA . LEU A 1 324 ? -5.346 1.494 23.195 1.00 90.44 324 LEU A CA 1
ATOM 2613 C C . LEU A 1 324 ? -4.612 1.033 24.460 1.00 90.44 324 LEU A C 1
ATOM 2615 O O . LEU A 1 324 ? -3.823 1.850 24.985 1.00 90.44 324 LEU A O 1
#

Mean predicted aligned error: 6.35 Å